Protein 8PXC (pdb70)

Organism: Streptococcus oralis (strain Uo5) (NCBI:txid927666)

Structure (mmCIF, N/CA/C/O backbone):
data_8PXC
#
_entry.id   8PXC
#
_cell.length_a   132.810
_cell.length_b   30.400
_cell.length_c   90.600
_cell.angle_alpha   90.00
_cell.angle_beta   127.04
_cell.angle_gamma   90.00
#
_symmetry.space_group_name_H-M   'C 1 2 1'
#
loop_
_entity.id
_entity.type
_entity.pdbx_description
1 polymer Fap1
2 non-polymer 'CALCIUM ION'
3 non-polymer 1,2-ETHANEDIOL
4 water water
#
loop_
_atom_site.group_PDB
_atom_site.id
_atom_site.type_symbol
_atom_site.label_atom_id
_atom_site.label_alt_id
_atom_site.label_comp_id
_atom_site.label_asym_id
_atom_site.label_entity_id
_atom_site.label_seq_id
_atom_site.pdbx_PDB_ins_code
_atom_site.Cartn_x
_atom_site.Cartn_y
_atom_site.Cartn_z
_atom_site.occupancy
_atom_site.B_iso_or_equiv
_atom_site.auth_seq_id
_atom_site.auth_comp_id
_atom_site.auth_asym_id
_atom_site.auth_atom_id
_atom_site.pdbx_PDB_model_num
ATOM 1 N N . ARG A 1 125 ? 16.216 14.590 63.384 1.00 37.59 125 ARG A N 1
ATOM 2 C CA . ARG A 1 125 ? 16.238 13.218 62.803 1.00 37.68 125 ARG A CA 1
ATOM 3 C C . ARG A 1 125 ? 16.512 13.282 61.299 1.00 30.78 125 ARG A C 1
ATOM 4 O O . ARG A 1 125 ? 16.224 14.276 60.629 1.00 28.12 125 ARG A O 1
ATOM 12 N N . ASP A 1 126 ? 17.106 12.187 60.819 1.00 26.37 126 ASP A N 1
ATOM 13 C CA . ASP A 1 126 ? 17.476 12.003 59.427 1.00 24.12 126 ASP A CA 1
ATOM 14 C C . ASP A 1 126 ? 16.217 11.853 58.576 1.00 22.48 126 ASP A C 1
ATOM 15 O O . ASP A 1 126 ? 15.476 10.884 58.721 1.00 22.28 126 ASP A O 1
ATOM 20 N N . THR A 1 127 ? 16.012 12.797 57.667 1.00 22.45 127 THR A N 1
ATOM 21 C CA . THR A 1 127 ? 14.898 12.708 56.729 1.00 22.98 127 THR A CA 1
ATOM 22 C C . THR A 1 127 ? 15.399 12.773 55.285 1.00 21.99 127 THR A C 1
ATOM 23 O O . THR A 1 127 ? 14.613 13.017 54.382 1.00 22.20 127 THR A O 1
ATOM 27 N N . GLU A 1 128 ? 16.688 12.496 55.061 1.00 20.75 128 GLU A N 1
ATOM 28 C CA . GLU A 1 128 ? 17.290 12.586 53.745 1.00 19.80 128 GLU A CA 1
ATOM 29 C C . GLU A 1 128 ? 17.514 11.189 53.176 1.00 18.28 128 GLU A C 1
ATOM 30 O O . GLU A 1 128 ? 18.128 10.339 53.834 1.00 18.38 128 GLU A O 1
ATOM 36 N N . LYS A 1 129 ? 17.098 10.993 51.917 1.00 16.84 129 LYS A N 1
ATOM 37 C CA . LYS A 1 129 ? 17.273 9.721 51.234 1.00 15.70 129 LYS A CA 1
ATOM 38 C C . LYS A 1 129 ? 18.752 9.426 50.979 1.00 15.16 129 LYS A C 1
ATOM 39 O O . LYS A 1 129 ? 19.534 10.315 50.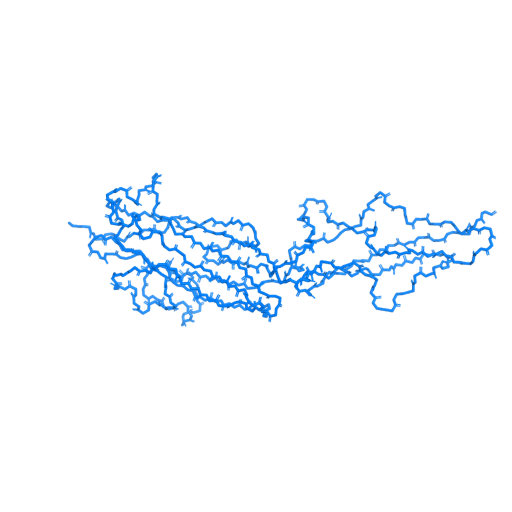595 1.00 14.52 129 LYS A O 1
ATOM 45 N N . PRO A 1 130 ? 19.141 8.137 51.052 1.00 15.16 130 PRO A N 1
ATOM 46 C CA . PRO A 1 130 ? 20.432 7.720 50.497 1.00 15.32 130 PRO A CA 1
ATOM 47 C C . PRO A 1 130 ? 20.458 8.043 48.999 1.00 15.85 130 PRO A C 1
ATOM 48 O O . PRO A 1 130 ? 19.432 8.166 48.339 1.00 14.32 130 PRO A O 1
ATOM 52 N N . GLU A 1 131 ? 21.663 8.194 48.454 1.00 16.80 131 GLU A N 1
ATOM 53 C CA . GLU A 1 131 ? 21.843 8.712 47.113 1.00 17.71 131 GLU A CA 1
ATOM 54 C C . GLU A 1 131 ? 22.734 7.748 46.338 1.00 17.72 131 GLU A C 1
ATOM 55 O O . GLU A 1 131 ? 23.845 7.409 46.781 1.00 16.92 131 GLU A O 1
ATOM 61 N N . LEU A 1 132 ? 22.245 7.344 45.162 1.00 17.23 132 LEU A N 1
ATOM 62 C CA . LEU A 1 132 ? 23.049 6.547 44.241 1.00 17.87 132 LEU A CA 1
ATOM 63 C C . LEU A 1 132 ? 24.094 7.479 43.644 1.00 18.07 132 LEU A C 1
ATOM 64 O O . LEU A 1 132 ? 23.738 8.448 42.985 1.00 18.24 132 LEU A O 1
ATOM 69 N N . GLN A 1 133 ? 25.379 7.177 43.860 1.00 18.61 133 GLN A N 1
ATOM 70 C CA . GLN A 1 133 ? 26.447 8.080 43.483 1.00 19.79 133 GLN A CA 1
ATOM 71 C C . GLN A 1 133 ? 27.046 7.727 42.114 1.00 20.06 133 GLN A C 1
ATOM 72 O O . GLN A 1 133 ? 27.411 8.613 41.359 1.00 21.52 133 GLN A O 1
ATOM 78 N N . LYS A 1 134 ? 27.222 6.446 41.808 1.00 19.26 134 LYS A N 1
ATOM 79 C CA . LYS A 1 134 ? 28.098 6.059 40.724 1.00 19.07 134 LYS A CA 1
ATOM 80 C C . LYS A 1 134 ? 27.822 4.622 40.320 1.00 18.21 134 LYS A C 1
ATOM 81 O O . LYS A 1 134 ? 27.574 3.777 41.179 1.00 16.82 134 LYS A O 1
ATOM 87 N N . ILE A 1 135 ? 27.891 4.376 39.005 1.00 16.66 135 ILE A N 1
ATOM 88 C CA . ILE A 1 135 ? 27.851 3.047 38.444 1.00 16.73 135 ILE A CA 1
ATOM 89 C C . ILE A 1 135 ? 29.118 2.846 37.611 1.00 17.26 135 ILE A C 1
ATOM 90 O O . ILE A 1 135 ? 29.504 3.715 36.857 1.00 16.51 135 ILE A O 1
ATOM 95 N N . THR A 1 136 ? 29.738 1.676 37.742 1.00 17.27 136 THR A N 1
ATOM 96 C CA . THR A 1 136 ? 30.880 1.312 36.924 1.00 18.63 136 THR A CA 1
ATOM 97 C C . THR A 1 136 ? 30.571 -0.024 36.263 1.00 17.78 136 THR A C 1
ATOM 98 O O . THR A 1 136 ? 29.806 -0.840 36.785 1.00 19.56 136 THR A O 1
ATOM 102 N N . VAL A 1 137 ? 31.123 -0.236 35.079 1.00 16.54 137 VAL A N 1
ATOM 103 C CA . VAL A 1 137 ? 30.981 -1.497 34.373 1.00 16.29 137 VAL A CA 1
ATOM 104 C C . VAL A 1 137 ? 32.331 -1.956 33.806 1.00 16.28 137 VAL A C 1
ATOM 105 O O . VAL A 1 137 ? 33.184 -1.112 33.533 1.00 15.68 137 VAL A O 1
ATOM 109 N N . THR A 1 138 ? 32.474 -3.286 33.605 1.00 15.36 138 THR A N 1
ATOM 110 C CA A THR A 1 138 ? 33.666 -3.896 33.051 0.50 16.18 138 THR A CA 1
ATOM 111 C CA B THR A 1 138 ? 33.676 -3.890 33.042 0.50 16.13 138 THR A CA 1
ATOM 112 C C . THR A 1 138 ? 33.243 -5.045 32.140 1.00 15.31 138 THR A C 1
ATOM 113 O O . THR A 1 138 ? 32.144 -5.593 32.302 1.00 14.30 138 THR A O 1
ATOM 120 N N . GLY A 1 139 ? 34.065 -5.358 31.131 1.00 13.66 139 GLY A N 1
ATOM 121 C CA . GLY A 1 139 ? 33.804 -6.477 30.230 1.00 13.32 139 GLY A CA 1
ATOM 122 C C . GLY A 1 139 ? 32.737 -6.180 29.160 1.00 12.89 139 GLY A C 1
ATOM 123 O O . GLY A 1 139 ? 32.709 -5.098 28.545 1.00 12.43 139 GLY A O 1
ATOM 124 N N . GLY A 1 140 ? 31.830 -7.139 28.927 1.00 12.94 140 GLY A N 1
ATOM 125 C CA . GLY A 1 140 ? 30.969 -7.123 27.746 1.00 12.35 140 GLY A CA 1
ATOM 126 C C . GLY A 1 140 ? 29.722 -6.251 27.827 1.00 12.26 140 GLY A C 1
ATOM 127 O O . GLY A 1 140 ? 28.689 -6.647 27.271 1.00 12.54 140 GLY A O 1
ATOM 128 N N . ALA A 1 141 ? 29.830 -5.070 28.456 1.00 12.48 141 ALA A N 1
ATOM 129 C CA . ALA A 1 141 ? 28.718 -4.117 28.447 1.00 12.45 141 ALA A CA 1
ATOM 130 C C . ALA A 1 141 ? 29.216 -2.671 28.365 1.00 12.19 141 ALA A C 1
ATOM 131 O O . ALA A 1 141 ? 30.332 -2.354 28.764 1.00 11.50 141 ALA A O 1
ATOM 133 N N . VAL A 1 142 ? 28.342 -1.794 27.932 1.00 11.53 142 VAL A N 1
ATOM 134 C CA . VAL A 1 142 ? 28.515 -0.355 27.895 1.00 12.14 142 VAL A CA 1
ATOM 135 C C . VAL A 1 142 ? 27.431 0.315 28.725 1.00 12.53 142 VAL A C 1
ATOM 136 O O . VAL A 1 142 ? 26.253 0.021 28.538 1.00 11.88 142 VAL A O 1
ATOM 140 N N . LEU A 1 143 ? 27.837 1.310 29.529 1.00 12.94 143 LEU A N 1
ATOM 141 C CA . LEU A 1 143 ? 26.875 1.988 30.364 1.00 14.27 143 LEU A CA 1
ATOM 142 C C . LEU A 1 143 ? 26.336 3.242 29.688 1.00 13.86 143 LEU A C 1
ATOM 143 O O . LEU A 1 143 ? 27.096 4.063 29.207 1.00 12.95 143 LEU A O 1
ATOM 148 N N . GLU A 1 144 ? 25.001 3.402 29.718 1.00 13.97 144 GLU A N 1
ATOM 149 C CA . GLU A 1 144 ? 24.398 4.679 29.365 1.00 14.36 144 GLU A CA 1
ATOM 150 C C . GLU A 1 144 ? 23.420 5.064 30.465 1.00 13.94 144 GLU A C 1
ATOM 151 O O . GLU A 1 144 ? 22.263 4.619 30.444 1.00 12.65 144 GLU A O 1
ATOM 157 N N . GLY A 1 145 ? 23.895 5.941 31.369 1.00 13.86 145 GLY A N 1
ATOM 158 C CA . GLY A 1 145 ? 23.137 6.284 32.569 1.00 13.92 145 GLY A CA 1
ATOM 159 C C . GLY A 1 145 ? 22.837 5.076 33.465 1.00 13.31 145 GLY A C 1
ATOM 160 O O . GLY A 1 145 ? 23.720 4.535 34.097 1.00 12.02 145 GLY A O 1
ATOM 161 N N . GLN A 1 146 ? 21.563 4.657 33.478 1.00 12.70 146 GLN A N 1
ATOM 162 C CA . GLN A 1 146 ? 21.081 3.588 34.327 1.00 13.82 146 GLN A CA 1
ATOM 163 C C . GLN A 1 146 ? 20.897 2.308 33.506 1.00 12.59 146 GLN A C 1
ATOM 164 O O . GLN A 1 146 ? 20.407 1.315 34.050 1.00 11.63 146 GLN A O 1
ATOM 170 N N . LYS A 1 147 ? 21.266 2.328 32.214 1.00 12.56 147 LYS A N 1
ATOM 171 C CA . LYS A 1 147 ? 21.092 1.181 31.338 1.00 12.62 147 LYS A CA 1
ATOM 172 C C . LYS A 1 147 ? 22.415 0.516 30.997 1.00 12.35 147 LYS A C 1
ATOM 173 O O . LYS A 1 147 ? 23.336 1.194 30.545 1.00 11.88 147 LYS A O 1
ATOM 179 N N . PHE A 1 148 ? 22.444 -0.816 31.148 1.00 11.63 148 PHE A N 1
ATOM 180 C CA . PHE A 1 148 ? 23.583 -1.624 30.748 1.00 11.74 148 PHE A CA 1
ATOM 181 C C . PHE A 1 148 ? 23.255 -2.215 29.381 1.00 11.64 148 PHE A C 1
ATOM 182 O O . PHE A 1 148 ? 22.304 -2.987 29.246 1.00 10.86 148 PHE A O 1
ATOM 190 N N . LYS A 1 149 ? 24.040 -1.813 28.381 1.00 11.18 149 LYS A N 1
ATOM 191 C CA . LYS A 1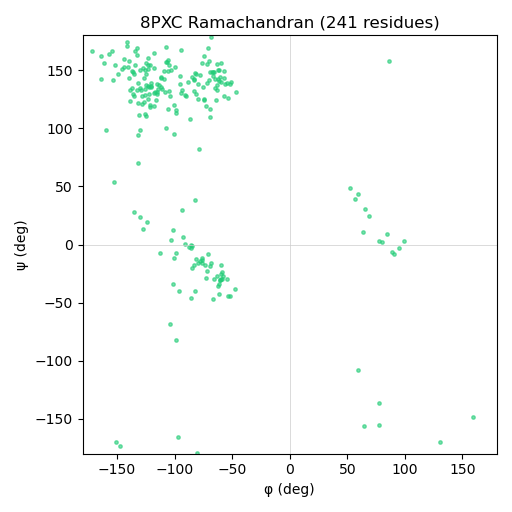 149 ? 23.958 -2.349 27.033 1.00 10.79 149 LYS A CA 1
ATOM 192 C C . LYS A 1 149 ? 24.929 -3.505 26.941 1.00 10.87 149 LYS A C 1
ATOM 193 O O . LYS A 1 149 ? 26.155 -3.283 26.965 1.00 10.70 149 LYS A O 1
ATOM 199 N N A ILE A 1 150 ? 24.379 -4.717 26.871 0.73 10.67 150 ILE A N 1
ATOM 200 N N B ILE A 1 150 ? 24.380 -4.724 26.879 0.27 10.73 150 ILE A N 1
ATOM 201 C CA A ILE A 1 150 ? 25.172 -5.932 26.976 0.73 10.96 150 ILE A CA 1
ATOM 202 C CA B ILE A 1 150 ? 25.162 -5.945 26.972 0.27 10.85 150 ILE A CA 1
ATOM 203 C C A ILE A 1 150 ? 25.279 -6.649 25.628 0.73 10.88 150 ILE A C 1
ATOM 204 C C B ILE A 1 150 ? 25.291 -6.582 25.588 0.27 10.83 150 ILE A C 1
ATOM 205 O O A ILE A 1 150 ? 24.256 -6.956 25.021 0.73 10.67 150 ILE A O 1
ATOM 206 O O B ILE A 1 150 ? 24.304 -6.699 24.865 0.27 10.75 150 ILE A O 1
ATOM 215 N N . TYR A 1 151 ? 26.517 -6.997 25.243 1.00 10.88 151 TYR A N 1
ATOM 216 C CA . TYR A 1 151 ? 26.784 -7.811 24.068 1.00 10.93 151 TYR A CA 1
ATOM 217 C C . TYR A 1 151 ? 26.670 -9.271 24.469 1.00 10.69 151 TYR A C 1
ATOM 218 O O . TYR A 1 151 ? 27.221 -9.666 25.464 1.00 11.65 151 TYR A O 1
ATOM 227 N N . ARG A 1 152 ? 25.924 -10.048 23.683 1.00 10.47 152 ARG A N 1
ATOM 228 C CA . ARG A 1 152 ? 25.737 -11.458 23.934 1.00 10.09 152 ARG A CA 1
ATOM 229 C C . ARG A 1 152 ? 27.063 -12.217 24.000 1.00 9.80 152 ARG A C 1
ATOM 230 O O . ARG A 1 152 ? 28.005 -11.840 23.351 1.00 9.24 152 ARG A O 1
ATOM 238 N N . GLU A 1 153 ? 27.074 -13.293 24.810 1.00 9.77 153 GLU A N 1
ATOM 239 C CA . GLU A 1 153 ? 28.162 -14.269 24.889 1.00 10.26 153 GLU A CA 1
ATOM 240 C C . GLU A 1 153 ? 29.443 -13.654 25.427 1.00 10.35 153 GLU A C 1
ATOM 241 O O . GLU A 1 153 ? 30.552 -14.141 25.168 1.00 10.32 153 GLU A O 1
ATOM 247 N N . GLU A 1 154 ? 29.277 -12.647 26.296 1.00 10.71 154 GLU A N 1
ATOM 248 C CA . GLU A 1 154 ? 30.408 -11.979 26.928 1.00 11.65 154 GLU A CA 1
ATOM 249 C C . GLU A 1 154 ? 30.085 -11.726 28.409 1.00 12.41 154 GLU A C 1
ATOM 250 O O . GLU A 1 154 ? 29.046 -11.141 28.734 1.00 11.32 154 GLU A O 1
ATOM 256 N N . ASN A 1 155 ? 31.041 -12.060 29.283 1.00 13.09 155 ASN A N 1
ATOM 257 C CA . ASN A 1 155 ? 30.901 -11.780 30.709 1.00 14.92 155 ASN A CA 1
ATOM 258 C C . ASN A 1 155 ? 31.000 -10.279 30.922 1.00 14.08 155 ASN A C 1
ATOM 259 O O . ASN A 1 155 ? 31.728 -9.576 30.199 1.00 12.78 155 ASN A O 1
ATOM 264 N N . PHE A 1 156 ? 30.178 -9.773 31.848 1.00 13.12 156 PHE A N 1
ATOM 265 C CA . PHE A 1 156 ? 30.345 -8.409 32.308 1.00 13.02 156 PHE A CA 1
ATOM 266 C C . PHE A 1 156 ? 30.130 -8.360 33.816 1.00 12.84 156 PHE A C 1
ATOM 267 O O . PHE A 1 156 ? 29.535 -9.257 34.400 1.00 12.09 156 PHE A O 1
ATOM 275 N N A SER A 1 157 ? 30.616 -7.270 34.413 0.49 13.08 157 SER A N 1
ATOM 276 N N B SER A 1 157 ? 30.603 -7.280 34.429 0.51 13.29 157 SER A N 1
ATOM 277 C CA A SER A 1 157 ? 30.489 -6.999 35.834 0.49 13.45 157 SER A CA 1
ATOM 278 C CA B SER A 1 157 ? 30.372 -7.032 35.841 0.51 13.79 157 SER A CA 1
ATOM 279 C C A SER A 1 157 ? 30.158 -5.522 35.989 0.49 13.44 157 SER A C 1
ATOM 280 C C B SER A 1 157 ? 30.249 -5.531 36.042 0.51 13.75 157 SER A C 1
ATOM 281 O O A SER A 1 157 ? 30.380 -4.739 35.076 0.49 13.38 157 SER A O 1
ATOM 282 O O B SER A 1 157 ? 30.707 -4.753 35.221 0.51 13.96 157 SER A O 1
ATOM 287 N N . ALA A 1 158 ? 29.614 -5.159 37.154 1.00 13.62 158 ALA A N 1
ATOM 288 C CA . ALA A 1 158 ? 29.279 -3.788 37.442 1.00 12.98 158 ALA A CA 1
ATOM 289 C C . ALA A 1 158 ? 29.217 -3.619 38.948 1.00 12.79 158 ALA A C 1
ATOM 290 O O . ALA A 1 158 ? 29.039 -4.587 39.701 1.00 12.29 158 ALA A O 1
ATOM 292 N N . THR A 1 159 ? 29.315 -2.355 39.351 1.00 13.19 159 THR A N 1
ATOM 293 C CA . THR A 1 159 ? 29.134 -1.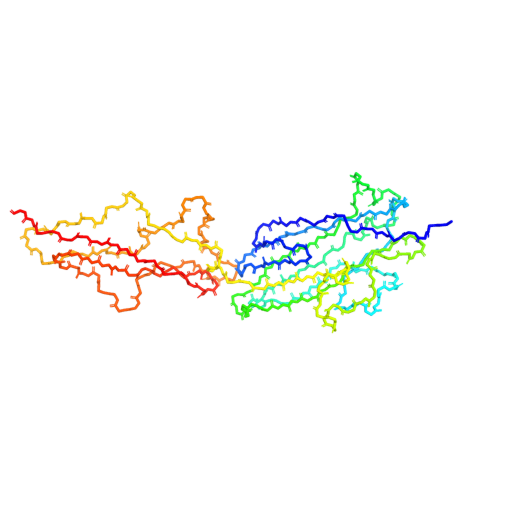933 40.734 1.00 13.91 159 THR A CA 1
ATOM 294 C C . THR A 1 159 ? 28.267 -0.690 40.728 1.00 14.42 159 THR A C 1
ATOM 295 O O . THR A 1 159 ? 28.251 0.069 39.757 1.00 15.70 159 THR A O 1
ATOM 299 N N . ILE A 1 160 ? 27.457 -0.581 41.780 1.00 13.99 160 ILE A N 1
ATOM 300 C CA . ILE A 1 160 ? 26.682 0.608 42.063 1.00 13.88 160 ILE A CA 1
ATOM 301 C C . ILE A 1 160 ? 27.002 1.051 43.485 1.00 14.30 160 ILE A C 1
ATOM 302 O O . ILE A 1 160 ? 26.922 0.246 44.407 1.00 14.31 160 ILE A O 1
ATOM 307 N N . GLU A 1 161 ? 27.343 2.330 43.643 1.00 14.97 161 GLU A N 1
ATOM 308 C CA . GLU A 1 161 ? 27.811 2.897 44.895 1.00 15.86 161 GLU A CA 1
ATOM 309 C C . GLU A 1 161 ? 26.754 3.845 45.439 1.00 15.20 161 GLU A C 1
ATOM 310 O O . GLU A 1 161 ? 26.273 4.679 44.686 1.00 14.89 161 GLU A O 1
ATOM 316 N N . PHE A 1 162 ? 26.457 3.727 46.745 1.00 15.30 162 PHE A N 1
ATOM 317 C CA . PHE A 1 162 ? 25.522 4.614 47.429 1.00 15.50 162 PHE A CA 1
ATOM 318 C C . PHE A 1 162 ? 26.152 5.275 48.646 1.00 15.90 162 PHE A C 1
ATOM 319 O O . PHE A 1 162 ? 26.999 4.669 49.316 1.00 16.21 162 PHE A O 1
ATOM 327 N N . THR A 1 163 ? 25.726 6.525 48.929 1.00 15.87 163 THR A N 1
ATOM 328 C CA . THR A 1 163 ? 26.030 7.199 50.187 1.00 16.04 163 THR A CA 1
ATOM 329 C C . THR A 1 163 ? 24.763 7.631 50.905 1.00 16.02 163 THR A C 1
ATOM 330 O O . THR A 1 163 ? 23.674 7.663 50.316 1.00 15.45 163 THR A O 1
ATOM 334 N N . ASP A 1 164 ? 24.907 7.884 52.208 1.00 16.02 164 ASP A N 1
ATOM 335 C CA . ASP A 1 164 ? 23.847 8.502 52.988 1.00 16.46 164 ASP A CA 1
ATOM 336 C C . ASP A 1 164 ? 24.458 9.562 53.894 1.00 16.85 164 ASP A C 1
ATOM 337 O O . ASP A 1 164 ? 25.614 9.454 54.358 1.00 16.14 164 ASP A O 1
ATOM 342 N N . ASN A 1 165 ? 23.667 10.595 54.173 1.00 16.91 165 ASN A N 1
ATOM 343 C CA . ASN A 1 165 ? 24.105 11.667 55.050 1.00 17.57 165 ASN A CA 1
ATOM 344 C C . ASN A 1 165 ? 24.457 11.156 56.451 1.00 17.50 165 ASN A C 1
ATOM 345 O O . ASN A 1 165 ? 25.327 11.735 57.065 1.00 18.17 165 ASN A O 1
ATOM 350 N N . SER A 1 166 ? 23.827 10.079 56.925 1.00 16.99 166 SER A N 1
ATOM 351 C CA . SER A 1 166 ? 24.152 9.471 58.205 1.00 16.94 166 SER A CA 1
ATOM 352 C C . SER A 1 166 ? 25.474 8.698 58.146 1.00 16.69 166 SER A C 1
ATOM 353 O O . SER A 1 166 ? 25.979 8.320 59.178 1.00 17.03 166 SER A O 1
ATOM 356 N N . GLY A 1 167 ? 25.961 8.360 56.955 1.00 16.14 167 GLY A N 1
ATOM 357 C CA . GLY A 1 167 ? 27.115 7.505 56.796 1.00 16.47 167 GLY A CA 1
ATOM 358 C C . GLY A 1 167 ? 26.759 6.020 56.943 1.00 16.26 167 GLY A C 1
ATOM 359 O O . GLY A 1 167 ? 27.656 5.193 56.866 1.00 15.92 167 GLY A O 1
ATOM 360 N N . ARG A 1 168 ? 25.470 5.671 57.141 1.00 15.66 168 ARG A N 1
ATOM 361 C CA . ARG A 1 168 ? 25.101 4.292 57.400 1.00 15.73 168 ARG A CA 1
ATOM 362 C C . ARG A 1 168 ? 23.875 3.888 56.578 1.00 15.61 168 ARG A C 1
ATOM 363 O O . ARG A 1 168 ? 22.853 4.565 56.633 1.00 15.23 168 ARG A O 1
ATOM 371 N N . ILE A 1 169 ? 23.997 2.763 55.847 1.00 15.14 169 ILE A N 1
ATOM 372 C CA . ILE A 1 169 ? 22.863 2.147 55.175 1.00 15.30 169 ILE A CA 1
ATOM 373 C C . ILE A 1 169 ? 22.556 0.813 55.866 1.00 15.65 169 ILE A C 1
ATOM 374 O O . ILE A 1 169 ? 23.483 0.031 56.116 1.00 14.78 169 ILE A O 1
ATOM 379 N N . GLU A 1 170 ? 21.259 0.566 56.113 1.00 15.74 170 GLU A N 1
ATOM 380 C CA . GLU A 1 170 ? 20.794 -0.508 56.972 1.00 16.65 170 GLU A CA 1
ATOM 381 C C . GLU A 1 170 ? 20.294 -1.706 56.163 1.00 16.42 170 GLU A C 1
ATOM 382 O O . GLU A 1 170 ? 20.395 -2.856 56.611 1.00 16.52 170 GLU A O 1
ATOM 388 N N . HIS A 1 171 ? 19.685 -1.439 54.997 1.00 15.66 171 HIS A N 1
ATOM 389 C CA . HIS A 1 171 ? 19.101 -2.454 54.138 1.00 14.90 171 HIS A CA 1
ATOM 390 C C . HIS A 1 171 ? 19.390 -2.096 52.678 1.00 13.93 171 HIS A C 1
ATOM 391 O O . HIS A 1 171 ? 19.503 -0.922 52.318 1.00 13.94 171 HIS A O 1
ATOM 398 N N . ALA A 1 172 ? 19.450 -3.111 51.828 1.00 13.57 172 ALA A N 1
ATOM 399 C CA . ALA A 1 172 ? 19.561 -2.923 50.383 1.00 12.85 172 ALA A CA 1
ATOM 400 C C . ALA A 1 172 ? 18.971 -4.132 49.671 1.00 12.60 172 ALA A C 1
ATOM 401 O O . ALA A 1 172 ? 19.134 -5.262 50.127 1.00 12.86 172 ALA A O 1
ATOM 403 N N . LYS A 1 173 ? 18.264 -3.891 48.549 1.00 12.44 173 LYS A N 1
ATOM 404 C CA . LYS A 1 173 ? 17.560 -4.957 47.859 1.00 12.22 173 LYS A CA 1
ATOM 405 C C . LYS A 1 173 ? 17.440 -4.640 46.358 1.00 11.89 173 LYS A C 1
ATOM 406 O O . LYS A 1 173 ? 17.476 -3.467 45.946 1.00 11.56 173 LYS A O 1
ATOM 412 N N . PHE A 1 174 ? 17.310 -5.718 45.574 1.00 11.63 174 PHE A N 1
ATOM 413 C CA . PHE A 1 174 ? 16.945 -5.635 44.179 1.00 11.44 174 PHE A CA 1
ATOM 414 C C . PHE A 1 174 ? 15.580 -6.321 44.027 1.00 11.71 174 PHE A C 1
ATOM 415 O O . PHE A 1 174 ? 15.389 -7.452 44.468 1.00 11.60 174 PHE A O 1
ATOM 423 N N . VAL A 1 175 ? 14.673 -5.639 43.363 1.00 11.90 175 VAL A N 1
ATOM 424 C CA . VAL A 1 175 ? 13.320 -6.145 43.186 1.00 12.60 175 VAL A CA 1
ATOM 425 C C . VAL A 1 175 ? 12.862 -5.837 41.772 1.00 12.95 175 VAL A C 1
ATOM 426 O O . VAL A 1 175 ? 13.408 -4.954 41.088 1.00 12.77 175 VAL A O 1
ATOM 430 N N . PRO A 1 176 ? 11.866 -6.597 41.282 1.00 13.24 176 PRO A N 1
ATOM 431 C CA . PRO A 1 176 ? 11.384 -6.390 39.918 1.00 13.52 176 PRO A CA 1
ATOM 432 C C . PRO A 1 176 ? 10.453 -5.213 39.660 1.00 13.31 176 PRO A C 1
ATOM 433 O O . PRO A 1 176 ? 10.282 -4.890 38.487 1.00 13.40 176 PRO A O 1
ATOM 437 N N . THR A 1 177 ? 9.884 -4.583 40.710 1.00 13.22 177 THR A N 1
ATOM 438 C CA . THR A 1 177 ? 9.052 -3.420 40.502 1.00 13.11 177 THR A CA 1
ATOM 439 C C . THR A 1 177 ? 9.296 -2.414 41.596 1.00 13.15 177 THR A C 1
ATOM 440 O O . THR A 1 177 ? 9.998 -2.702 42.552 1.00 13.88 177 THR A O 1
ATOM 444 N N . ALA A 1 178 ? 8.741 -1.227 41.432 1.00 13.21 178 ALA A N 1
ATOM 445 C CA . ALA A 1 178 ? 8.888 -0.172 42.429 1.00 13.62 178 ALA A CA 1
ATOM 446 C C . ALA A 1 178 ? 7.820 -0.230 43.510 1.00 14.62 178 ALA A C 1
ATOM 447 O O . ALA A 1 178 ? 7.874 0.573 44.438 1.00 14.73 178 ALA A O 1
ATOM 449 N N . VAL A 1 179 ? 6.862 -1.170 43.416 1.00 15.39 179 VAL A N 1
ATOM 450 C CA . VAL A 1 179 ? 5.763 -1.215 44.371 1.00 16.89 179 VAL A CA 1
ATOM 451 C C . VAL A 1 179 ? 6.305 -1.254 45.809 1.00 16.74 179 VAL A C 1
ATOM 452 O O . VAL A 1 179 ? 5.788 -0.560 46.685 1.00 16.12 179 VAL A O 1
ATOM 456 N N . PRO A 1 180 ? 7.338 -2.064 46.156 1.00 16.72 180 PRO A N 1
ATOM 457 C CA . PRO A 1 180 ? 7.793 -2.121 47.551 1.00 16.87 180 PRO A CA 1
ATOM 458 C C . PRO A 1 180 ? 8.946 -1.176 47.905 1.00 16.74 180 PRO A C 1
ATOM 459 O O . PRO A 1 180 ? 9.693 -1.420 48.865 1.00 16.63 180 PRO A O 1
ATOM 463 N N . ALA A 1 181 ? 9.019 -0.044 47.201 1.00 16.39 181 ALA A N 1
ATOM 464 C CA . ALA A 1 181 ? 10.070 0.937 47.378 1.00 15.64 181 ALA A CA 1
ATOM 465 C C . ALA A 1 181 ? 10.224 1.352 48.846 1.00 16.03 181 ALA A C 1
ATOM 466 O O . ALA A 1 181 ? 11.326 1.485 49.365 1.00 15.06 181 ALA A O 1
ATOM 468 N N . ALA A 1 182 ? 9.109 1.592 49.520 1.00 16.55 182 ALA A N 1
ATOM 469 C CA . ALA A 1 182 ? 9.154 2.234 50.822 1.00 17.12 182 ALA A CA 1
ATOM 470 C C . ALA A 1 182 ? 9.384 1.232 51.949 1.00 17.48 182 ALA A C 1
ATOM 471 O O . ALA A 1 182 ? 9.516 1.674 53.080 1.00 17.63 182 ALA A O 1
ATOM 473 N N . TYR A 1 183 ? 9.447 -0.083 51.659 1.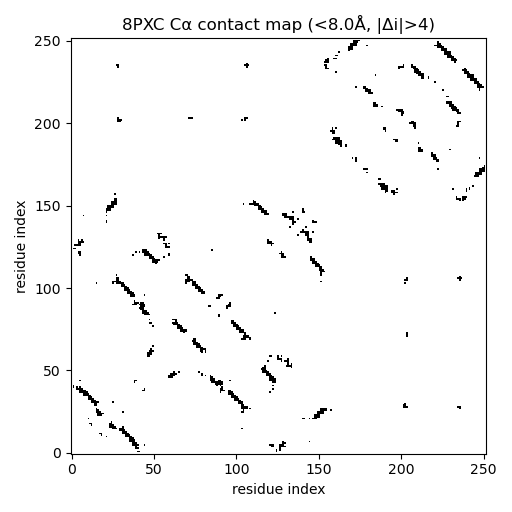00 18.04 183 TYR A N 1
ATOM 474 C CA A TYR A 1 183 ? 9.510 -1.111 52.686 0.50 18.44 183 TYR A CA 1
ATOM 475 C CA B TYR A 1 183 ? 9.515 -1.096 52.696 0.50 19.19 183 TYR A CA 1
ATOM 476 C C . TYR A 1 183 ? 10.958 -1.555 52.904 1.00 18.22 183 TYR A C 1
ATOM 477 O O . TYR A 1 183 ? 11.503 -2.302 52.080 1.00 17.38 183 TYR A O 1
ATOM 494 N N . PRO A 1 184 ? 11.607 -1.172 54.020 1.00 17.90 184 PRO A N 1
ATOM 495 C CA . PRO A 1 184 ? 13.019 -1.526 54.207 1.00 17.15 184 PRO A CA 1
ATOM 496 C C . PRO A 1 184 ? 13.175 -3.046 54.292 1.00 16.65 184 PRO A C 1
ATOM 497 O O . PRO A 1 184 ? 12.519 -3.707 55.071 1.00 16.54 184 PRO A O 1
ATOM 501 N N . ALA A 1 185 ? 14.017 -3.600 53.440 1.00 15.85 185 ALA A N 1
ATOM 502 C CA . ALA A 1 185 ? 14.272 -5.034 53.412 1.00 15.61 185 ALA A CA 1
ATOM 503 C C . ALA A 1 185 ? 15.549 -5.273 52.607 1.00 14.40 185 ALA A C 1
ATOM 504 O O . ALA A 1 185 ? 15.991 -4.407 51.853 1.00 13.67 185 ALA A O 1
ATOM 506 N N . THR A 1 186 ? 16.130 -6.455 52.782 1.00 14.06 186 THR A N 1
ATOM 507 C CA . THR A 1 186 ? 17.414 -6.801 52.184 1.00 13.79 186 THR A CA 1
ATOM 508 C C . THR A 1 186 ? 17.304 -8.052 51.303 1.00 13.51 186 THR A C 1
ATOM 509 O O . THR A 1 186 ? 16.629 -8.992 51.670 1.00 13.98 186 THR A O 1
ATOM 513 N N . SER A 1 187 ? 17.897 -8.039 50.096 1.00 12.72 187 SER A N 1
ATOM 514 C CA . SER A 1 187 ? 18.033 -9.249 49.291 1.00 12.66 187 SER A CA 1
ATOM 515 C C . SER A 1 187 ? 19.491 -9.688 49.355 1.00 12.91 187 SER A C 1
ATOM 516 O O . SER A 1 187 ? 20.340 -8.880 49.681 1.00 12.34 187 SER A O 1
ATOM 519 N N . THR A 1 188 ? 19.758 -10.955 49.081 1.00 13.71 188 THR A N 1
ATOM 520 C CA . THR A 1 188 ? 21.115 -11.480 49.072 1.00 14.56 188 THR A CA 1
ATOM 521 C C . THR A 1 188 ? 21.606 -11.527 47.636 1.00 15.08 188 THR A C 1
ATOM 522 O O . THR A 1 188 ? 22.302 -10.628 47.189 1.00 15.30 188 THR A O 1
ATOM 526 N N . VAL A 1 189 ? 21.231 -12.578 46.913 1.00 16.09 189 VAL A N 1
ATOM 527 C CA . VAL A 1 189 ? 21.526 -12.709 45.492 1.00 16.68 189 VAL A CA 1
ATOM 528 C C . VAL A 1 189 ? 20.210 -12.981 44.760 1.00 17.46 189 VAL A C 1
ATOM 529 O O . VAL A 1 189 ? 19.518 -13.935 45.121 1.00 18.92 189 VAL A O 1
ATOM 533 N N . VAL A 1 190 ? 19.870 -12.121 43.777 1.00 17.35 190 VAL A N 1
ATOM 534 C CA . VAL A 1 190 ? 18.718 -12.358 42.915 1.00 17.35 190 VAL A CA 1
ATOM 535 C C . VAL A 1 190 ? 19.211 -12.379 41.486 1.00 15.98 190 VAL A C 1
ATOM 536 O O . VAL A 1 190 ? 20.239 -11.798 41.174 1.00 14.49 190 VAL A O 1
ATOM 540 N N . SER A 1 191 ? 18.494 -13.059 40.604 1.00 15.47 191 SER A N 1
ATOM 541 C CA . SER A 1 191 ? 19.001 -13.299 39.260 1.00 15.53 191 SER A CA 1
ATOM 542 C C . SER A 1 191 ? 17.845 -13.499 38.303 1.00 15.48 191 SER A C 1
ATOM 543 O O . SER A 1 191 ? 16.716 -13.692 38.750 1.00 15.04 191 SER A O 1
ATOM 546 N N . PHE A 1 192 ? 18.143 -13.442 36.989 1.00 14.31 192 PHE A N 1
ATOM 547 C CA . PHE A 1 192 ? 17.214 -13.862 35.970 1.00 13.85 192 PHE A CA 1
ATOM 548 C C . PHE A 1 192 ? 17.985 -14.522 34.832 1.00 13.85 192 PHE A C 1
ATOM 549 O O . PHE A 1 192 ? 19.191 -14.255 34.612 1.00 12.64 192 PHE A O 1
ATOM 557 N N . THR A 1 193 ? 17.283 -15.413 34.146 1.00 13.84 193 THR A N 1
ATOM 558 C CA . THR A 1 193 ? 17.856 -16.213 33.070 1.00 14.32 193 THR A CA 1
ATOM 559 C C . THR A 1 193 ? 17.963 -15.365 31.801 1.00 13.27 193 THR A C 1
ATOM 560 O O . THR A 1 193 ? 17.108 -14.470 31.562 1.00 12.39 193 THR A O 1
ATOM 564 N N . THR A 1 194 ? 19.036 -15.643 31.009 1.00 12.18 194 THR A N 1
ATOM 565 C CA . THR A 1 194 ? 19.290 -14.875 29.803 1.00 11.81 194 THR A CA 1
ATOM 566 C C . THR A 1 194 ? 19.545 -15.759 28.569 1.00 11.73 194 THR A C 1
ATOM 567 O O . THR A 1 194 ? 20.185 -15.287 27.622 1.00 12.05 194 THR A O 1
ATOM 571 N N . SER A 1 195 ? 19.038 -17.007 28.591 1.00 11.95 195 SER A N 1
ATOM 572 C CA . SER A 1 195 ? 19.046 -17.966 27.491 1.00 12.18 195 SER A CA 1
ATOM 573 C C . SER A 1 195 ? 20.373 -18.724 27.531 1.00 12.54 195 SER A C 1
ATOM 574 O O . SER A 1 195 ? 21.372 -18.209 28.057 1.00 11.58 195 SER A O 1
ATOM 577 N N . ASN A 1 196 ? 20.384 -19.929 26.918 1.00 13.14 196 ASN A N 1
ATOM 578 C CA . ASN A 1 196 ? 21.645 -20.696 26.802 1.00 13.84 196 ASN A CA 1
ATOM 579 C C . ASN A 1 196 ? 22.290 -20.949 28.180 1.00 13.66 196 ASN A C 1
ATOM 580 O O . ASN A 1 196 ? 23.538 -20.930 28.362 1.00 13.23 196 ASN A O 1
ATOM 585 N N . GLY A 1 197 ? 21.435 -21.235 29.175 1.00 13.35 197 GLY A N 1
ATOM 586 C CA . GLY A 1 197 ? 21.865 -21.533 30.531 1.00 13.62 197 GLY A CA 1
ATOM 587 C C . GLY A 1 197 ? 22.581 -20.383 31.261 1.00 12.90 197 GLY A C 1
ATOM 588 O O . GLY A 1 197 ? 23.200 -20.625 32.274 1.00 12.65 197 GLY A O 1
ATOM 589 N N . GLN A 1 198 ? 22.552 -19.168 30.705 1.00 11.98 198 GLN A N 1
ATOM 590 C CA . GLN A 1 198 ? 23.247 -18.016 31.221 1.00 11.69 198 GLN A CA 1
ATOM 591 C C . GLN A 1 198 ? 22.311 -17.202 32.119 1.00 11.82 198 GLN A C 1
ATOM 592 O O . GLN A 1 198 ? 21.076 -17.390 32.081 1.00 12.03 198 GLN A O 1
ATOM 598 N N . SER A 1 199 ? 22.884 -16.262 32.874 1.00 11.39 199 SER A N 1
ATOM 599 C CA . SER A 1 199 ? 22.073 -15.465 33.792 1.00 11.52 199 SER A CA 1
ATOM 600 C C . SER A 1 199 ? 22.746 -14.145 34.123 1.00 11.16 199 SER A C 1
ATOM 601 O O . SER A 1 199 ? 23.970 -13.978 33.941 1.00 10.30 199 SER A O 1
ATOM 604 N N . ILE A 1 200 ? 21.931 -13.235 34.671 1.00 10.97 200 ILE A N 1
ATOM 605 C CA . ILE A 1 200 ? 22.488 -12.039 35.290 1.00 11.23 200 ILE A CA 1
ATOM 606 C C . ILE A 1 200 ? 22.131 -12.080 36.768 1.00 11.83 200 ILE A C 1
ATOM 607 O O . ILE A 1 200 ? 20.947 -12.287 37.075 1.00 11.30 200 ILE A O 1
ATOM 612 N N . SER A 1 201 ? 23.141 -11.861 37.635 1.00 12.13 201 SER A N 1
ATOM 613 C CA . SER A 1 201 ? 22.953 -11.810 39.085 1.00 13.01 201 SER A CA 1
ATOM 614 C C . SER A 1 201 ? 23.174 -10.401 39.645 1.00 12.97 201 SER A C 1
ATOM 615 O O . SER A 1 201 ? 24.132 -9.689 39.274 1.00 12.32 201 SER A O 1
ATOM 618 N N . MET A 1 202 ? 22.367 -10.059 40.650 1.00 12.97 202 MET A N 1
ATOM 619 C CA . MET A 1 202 ? 22.454 -8.804 41.393 1.00 13.18 202 MET A CA 1
ATOM 620 C C . MET A 1 202 ? 22.678 -9.133 42.874 1.00 13.75 202 MET A C 1
ATOM 621 O O . MET A 1 202 ? 21.896 -9.839 43.501 1.00 12.93 202 MET A O 1
ATOM 626 N N . ILE A 1 203 ? 23.792 -8.663 43.429 1.00 13.50 203 ILE A N 1
ATOM 627 C CA . ILE A 1 203 ? 24.307 -9.148 44.699 1.00 14.41 203 ILE A CA 1
ATOM 628 C C . ILE A 1 203 ? 24.439 -7.976 45.682 1.00 13.98 203 ILE A C 1
ATOM 629 O O . ILE A 1 203 ? 25.067 -6.963 45.386 1.00 13.42 203 ILE A O 1
ATOM 634 N N . VAL A 1 204 ? 23.892 -8.162 46.887 1.00 14.00 204 VAL A N 1
ATOM 635 C CA . VAL A 1 204 ? 24.144 -7.285 48.018 1.00 14.32 204 VAL A CA 1
ATOM 636 C C . VAL A 1 204 ? 25.112 -7.963 48.994 1.00 15.23 204 VAL A C 1
ATOM 637 O O . VAL A 1 204 ? 24.935 -9.107 49.373 1.00 14.68 204 VAL A O 1
ATOM 641 N N . PRO A 1 205 ? 26.220 -7.314 49.399 1.00 17.20 205 PRO A N 1
ATOM 642 C CA . PRO A 1 205 ? 27.093 -7.860 50.461 1.00 18.19 205 PRO A CA 1
ATOM 643 C C . PRO A 1 205 ? 26.456 -7.578 51.824 1.00 18.19 205 PRO A C 1
ATOM 644 O O . PRO A 1 205 ? 26.776 -6.614 52.521 1.00 17.98 205 PRO A O 1
ATOM 648 N N . THR A 1 206 ? 25.507 -8.437 52.201 1.00 19.28 206 THR A N 1
ATOM 649 C CA . THR A 1 206 ? 24.625 -8.187 53.340 1.00 19.83 206 THR A CA 1
ATOM 650 C C . THR A 1 206 ? 25.383 -8.107 54.658 1.00 20.94 206 THR A C 1
ATOM 651 O O . THR A 1 206 ? 24.954 -7.435 55.581 1.00 19.35 206 THR A O 1
ATOM 655 N N . ASN A 1 207 ? 26.534 -8.775 54.772 1.00 22.68 207 ASN A N 1
ATOM 656 C CA . ASN A 1 207 ? 27.246 -8.724 56.028 1.00 24.68 207 ASN A CA 1
ATOM 657 C C . ASN A 1 207 ? 27.878 -7.348 56.277 1.00 23.16 207 ASN A C 1
ATOM 658 O O . ASN A 1 207 ? 28.353 -7.134 57.381 1.00 23.28 207 ASN A O 1
ATOM 663 N N . LYS A 1 208 ? 27.853 -6.436 55.294 1.00 21.18 208 LYS A N 1
ATOM 664 C CA . LYS A 1 208 ? 28.383 -5.091 55.443 1.00 20.45 208 LYS A CA 1
ATOM 665 C C . LYS A 1 208 ? 27.305 -4.063 55.749 1.00 18.36 208 LYS A C 1
ATOM 666 O O . LYS A 1 208 ? 27.626 -2.899 55.963 1.00 16.67 208 LYS A O 1
ATOM 672 N N . LEU A 1 209 ? 26.022 -4.477 55.693 1.00 17.24 209 LEU A N 1
ATOM 673 C CA . LEU A 1 209 ? 24.935 -3.591 56.014 1.00 16.52 209 LEU A CA 1
ATOM 674 C C . LEU A 1 209 ? 24.911 -3.290 57.519 1.00 17.15 209 LEU A C 1
ATOM 675 O O . LEU A 1 209 ? 25.421 -4.061 58.342 1.00 18.08 209 LEU A O 1
ATOM 680 N N . ALA A 1 210 ? 24.272 -2.170 57.875 1.00 17.08 210 ALA A N 1
ATOM 681 C CA . ALA A 1 210 ? 23.966 -1.815 59.261 1.00 17.77 210 ALA A CA 1
ATOM 682 C C . ALA A 1 210 ? 25.245 -1.719 60.098 1.00 18.09 210 ALA A C 1
ATOM 683 O O . ALA A 1 210 ? 25.292 -2.159 61.249 1.00 17.75 210 ALA A O 1
ATOM 685 N N . LYS A 1 211 ? 26.244 -1.092 59.501 1.00 17.95 211 LYS A N 1
ATOM 686 C CA . LYS A 1 211 ? 27.477 -0.764 60.190 1.00 19.27 211 LYS A CA 1
ATOM 687 C C . LYS A 1 211 ? 27.712 0.724 60.040 1.00 18.92 211 LYS A C 1
ATOM 688 O O . LYS A 1 211 ? 27.523 1.273 58.947 1.00 17.61 211 LYS A O 1
ATOM 694 N N . ASP A 1 212 ? 28.123 1.357 61.147 1.00 18.68 212 ASP A N 1
ATOM 695 C CA . ASP A 1 212 ? 28.463 2.763 61.094 1.00 18.76 212 ASP A CA 1
ATOM 696 C C . ASP A 1 212 ? 29.540 3.026 60.038 1.00 18.37 212 ASP A C 1
ATOM 697 O O . ASP A 1 212 ? 30.518 2.276 59.914 1.00 18.67 212 ASP A O 1
ATOM 702 N N . GLY A 1 213 ? 29.367 4.114 59.277 1.00 17.59 213 GLY A N 1
ATOM 703 C CA . GLY A 1 213 ? 30.354 4.501 58.291 1.00 17.38 213 GLY A CA 1
ATOM 704 C C . GLY A 1 213 ? 30.475 3.563 57.080 1.00 16.57 213 GLY A C 1
ATOM 705 O O .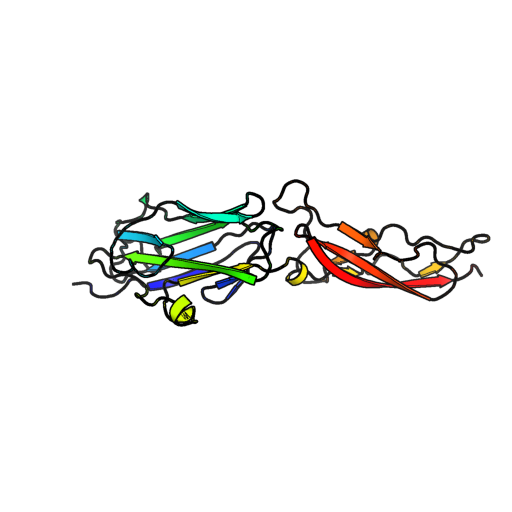 GLY A 1 213 ? 31.512 3.565 56.406 1.00 16.75 213 GLY A O 1
ATOM 706 N N . ASN A 1 214 ? 29.404 2.814 56.748 1.00 15.56 214 ASN A N 1
ATOM 707 C CA . ASN A 1 214 ? 29.425 1.898 55.617 1.00 14.83 214 ASN A CA 1
ATOM 708 C C . ASN A 1 214 ? 28.900 2.565 54.333 1.00 14.37 214 ASN A C 1
ATOM 709 O O . ASN A 1 214 ? 28.813 1.920 53.287 1.00 13.77 214 ASN A O 1
ATOM 714 N N . ALA A 1 215 ? 28.631 3.874 54.369 1.00 14.40 215 ALA A N 1
ATOM 715 C CA . ALA A 1 215 ? 28.000 4.528 53.241 1.00 14.14 215 ALA A CA 1
ATOM 716 C C . ALA A 1 215 ? 28.397 5.998 53.216 1.00 14.88 215 ALA A C 1
ATOM 717 O O . ALA A 1 215 ? 27.535 6.876 53.183 1.00 14.25 215 ALA A O 1
ATOM 719 N N . THR A 1 216 ? 29.717 6.234 53.228 1.00 15.89 216 THR A N 1
ATOM 720 C CA . THR A 1 216 ? 30.273 7.567 53.201 1.00 17.12 216 THR A CA 1
ATOM 721 C C . THR A 1 216 ? 30.870 7.813 51.828 1.00 18.31 216 THR A C 1
ATOM 722 O O . THR A 1 216 ? 30.995 6.894 51.004 1.00 17.98 216 THR A O 1
ATOM 726 N N . ALA A 1 217 ? 31.243 9.064 51.542 1.00 20.32 217 ALA A N 1
ATOM 727 C CA . ALA A 1 217 ? 31.779 9.345 50.215 1.00 21.52 217 ALA A CA 1
ATOM 728 C C . ALA A 1 217 ? 33.060 8.549 49.993 1.00 22.64 217 ALA A C 1
ATOM 729 O O . ALA A 1 217 ? 33.291 8.106 48.874 1.00 24.57 217 ALA A O 1
ATOM 731 N N . SER A 1 218 ? 33.884 8.361 51.037 1.00 23.74 218 SER A N 1
ATOM 732 C CA . SER A 1 218 ? 35.136 7.622 50.847 1.00 24.73 218 SER A CA 1
ATOM 733 C C . SER A 1 218 ? 34.922 6.110 50.961 1.00 22.58 218 SER A C 1
ATOM 734 O O . SER A 1 218 ? 35.742 5.340 50.497 1.00 22.12 218 SER A O 1
ATOM 737 N N . ASN A 1 219 ? 33.823 5.680 51.593 1.00 20.06 219 ASN A N 1
ATOM 738 C CA . ASN A 1 219 ? 33.506 4.265 51.714 1.00 17.86 219 ASN A CA 1
ATOM 739 C C . ASN A 1 219 ? 32.046 4.038 51.325 1.00 16.48 219 ASN A C 1
ATOM 740 O O . ASN A 1 219 ? 31.234 3.830 52.200 1.00 15.29 219 ASN A O 1
ATOM 745 N N . PRO A 1 220 ? 31.666 4.176 50.035 1.00 16.18 220 PRO A N 1
ATOM 746 C CA . PRO A 1 220 ? 30.273 4.026 49.624 1.00 15.70 220 PRO A CA 1
ATOM 747 C C . PRO A 1 220 ? 29.830 2.586 49.752 1.00 15.20 220 PRO A C 1
ATOM 748 O O . PRO A 1 220 ? 30.624 1.678 49.612 1.00 15.17 220 PRO A O 1
ATOM 752 N N . PHE A 1 221 ? 28.557 2.404 50.047 1.00 15.03 221 PHE A N 1
ATOM 753 C CA . PHE A 1 221 ? 27.971 1.090 50.081 1.00 15.12 221 PHE A CA 1
ATOM 754 C C . PHE A 1 221 ? 27.800 0.628 48.639 1.00 15.18 221 PHE A C 1
ATOM 755 O O . PHE A 1 221 ? 27.088 1.288 47.879 1.00 15.76 221 PHE A O 1
ATOM 763 N N . THR A 1 222 ? 28.370 -0.536 48.320 1.00 14.85 222 THR A N 1
ATOM 764 C CA . THR A 1 222 ? 28.541 -0.979 46.961 1.00 14.97 222 THR A CA 1
ATOM 765 C C . THR A 1 222 ? 27.871 -2.343 46.772 1.00 15.06 222 THR A C 1
ATOM 766 O O . THR A 1 222 ? 28.169 -3.313 47.468 1.00 15.86 222 THR A O 1
ATOM 770 N N . VAL A 1 223 ? 26.979 -2.401 45.781 1.00 14.24 223 VAL A N 1
ATOM 771 C CA . VAL A 1 223 ? 26.366 -3.648 45.354 1.00 13.91 223 VAL A CA 1
ATOM 772 C C . VAL A 1 223 ? 26.999 -4.021 44.019 1.00 13.68 223 VAL A C 1
ATOM 773 O O . VAL A 1 223 ? 27.567 -3.146 43.337 1.00 14.26 223 VAL A O 1
ATOM 777 N N . SER A 1 224 ? 26.940 -5.317 43.684 1.00 13.76 224 SER A N 1
ATOM 778 C CA . SER A 1 224 ? 27.554 -5.802 42.456 1.00 13.99 224 SER A CA 1
ATOM 779 C C . SER A 1 224 ? 26.559 -6.487 41.523 1.00 14.25 224 SER A C 1
ATOM 780 O O . SER A 1 224 ? 25.503 -6.997 41.940 1.00 13.92 224 SER A O 1
ATOM 783 N N . ILE A 1 225 ? 26.889 -6.467 40.227 1.00 13.92 225 ILE A N 1
ATOM 784 C CA . ILE A 1 225 ? 26.144 -7.184 39.214 1.00 14.36 225 ILE A CA 1
ATOM 785 C C . ILE A 1 225 ? 27.134 -7.965 38.353 1.00 14.87 225 ILE A C 1
ATOM 786 O O . ILE A 1 225 ? 28.192 -7.447 38.005 1.00 16.65 225 ILE A O 1
ATOM 791 N N . THR A 1 226 ? 26.778 -9.195 38.005 1.00 15.33 226 THR A N 1
ATOM 792 C CA . THR A 1 226 ? 27.618 -9.981 37.121 1.00 15.32 226 THR A CA 1
ATOM 793 C C . THR A 1 226 ? 26.780 -10.939 36.282 1.00 14.68 226 THR A C 1
ATOM 794 O O . THR A 1 226 ? 25.724 -11.407 36.710 1.00 14.24 226 THR A O 1
ATOM 798 N N . GLY A 1 227 ? 27.234 -11.195 35.051 1.00 13.09 227 GLY A N 1
ATOM 799 C CA . GLY A 1 227 ? 26.662 -12.270 34.266 1.00 12.63 227 GLY A CA 1
ATOM 800 C C . GLY A 1 227 ? 26.928 -12.088 32.789 1.00 11.82 227 GLY A C 1
ATOM 801 O O . GLY A 1 227 ? 27.938 -11.530 32.411 1.00 11.16 227 GLY A O 1
ATOM 802 N N . SER A 1 228 ? 25.987 -12.561 31.982 1.00 11.27 228 SER A N 1
ATOM 803 C CA . SER A 1 228 ? 26.131 -12.668 30.547 1.00 10.90 228 SER A CA 1
ATOM 804 C C . SER A 1 228 ? 24.775 -13.049 29.953 1.00 11.10 228 SER A C 1
ATOM 805 O O . SER A 1 228 ? 23.841 -13.374 30.710 1.00 11.46 228 SER A O 1
ATOM 808 N N . VAL A 1 229 ? 24.672 -12.913 28.622 1.00 10.73 229 VAL A N 1
ATOM 809 C CA . VAL A 1 229 ? 23.438 -13.180 27.910 1.00 10.97 229 VAL A CA 1
ATOM 810 C C . VAL A 1 229 ? 23.723 -14.193 26.808 1.00 11.23 229 VAL A C 1
ATOM 811 O O . VAL A 1 229 ? 24.657 -14.020 25.998 1.00 11.28 229 VAL A O 1
ATOM 815 N N . GLY A 1 230 ? 22.864 -15.211 26.686 1.00 11.69 230 GLY A N 1
ATOM 816 C CA . GLY A 1 230 ? 23.065 -16.251 25.686 1.00 11.93 230 GLY A CA 1
ATOM 817 C C . GLY A 1 230 ? 22.699 -15.797 24.262 1.00 12.29 230 GLY A C 1
ATOM 818 O O . GLY A 1 230 ? 21.875 -14.897 24.063 1.00 11.90 230 GLY A O 1
ATOM 819 N N . LYS A 1 231 ? 23.312 -16.474 23.269 1.00 12.53 231 LYS A N 1
ATOM 820 C CA . LYS A 1 231 ? 23.115 -16.152 21.866 1.00 12.98 231 LYS A CA 1
ATOM 821 C C . LYS A 1 231 ? 21.643 -16.236 21.448 1.00 13.04 231 LYS A C 1
ATOM 822 O O . LYS A 1 231 ? 21.269 -15.563 20.509 1.00 12.37 231 LYS A O 1
ATOM 828 N N . ASN A 1 232 ? 20.838 -17.053 22.111 1.00 13.58 232 ASN A N 1
ATOM 829 C CA . ASN A 1 232 ? 19.434 -17.229 21.707 1.00 15.35 232 ASN A CA 1
ATOM 830 C C . ASN A 1 232 ? 18.495 -16.176 22.283 1.00 14.12 232 ASN A C 1
ATOM 831 O O . ASN A 1 232 ? 17.306 -16.193 21.942 1.00 14.40 232 ASN A O 1
ATOM 836 N N . GLN A 1 233 ? 19.027 -15.253 23.082 1.00 13.00 233 GLN A N 1
ATOM 837 C CA . GLN A 1 233 ? 18.257 -14.127 23.587 1.00 12.63 233 GLN A CA 1
ATOM 838 C C . GLN A 1 233 ? 18.156 -13.062 22.489 1.00 11.94 233 GLN A C 1
ATOM 839 O O . GLN A 1 233 ? 19.164 -12.638 21.938 1.00 11.38 233 GLN A O 1
ATOM 845 N N . ALA A 1 234 ? 16.924 -12.664 22.147 1.00 11.08 234 ALA A N 1
ATOM 846 C CA . ALA A 1 234 ? 16.723 -11.754 21.031 1.00 11.39 234 ALA A CA 1
ATOM 847 C C . ALA A 1 234 ? 17.429 -10.417 21.282 1.00 11.04 234 ALA A C 1
ATOM 848 O O . ALA A 1 234 ? 17.385 -9.840 22.368 1.00 10.70 234 ALA A O 1
ATOM 850 N N . VAL A 1 235 ? 18.026 -9.876 20.234 1.00 11.31 235 VAL A N 1
ATOM 851 C CA . VAL A 1 235 ? 18.460 -8.492 20.234 1.00 11.60 235 VAL A CA 1
ATOM 852 C C . VAL A 1 235 ? 17.292 -7.578 20.578 1.00 12.28 235 VAL A C 1
ATOM 853 O O . VAL A 1 235 ? 16.133 -7.792 20.135 1.00 11.70 235 VAL A O 1
ATOM 857 N N . ASN A 1 236 ? 17.630 -6.570 21.402 1.00 12.74 236 ASN A N 1
ATOM 858 C CA . ASN A 1 236 ? 16.704 -5.577 21.938 1.00 13.79 236 ASN A CA 1
ATOM 859 C C . ASN A 1 236 ? 15.854 -6.096 23.091 1.00 12.97 236 ASN A C 1
ATOM 860 O O . ASN A 1 236 ? 14.981 -5.374 23.546 1.00 13.09 236 ASN A O 1
ATOM 865 N N . SER A 1 237 ? 16.060 -7.339 23.544 1.00 12.05 237 SER A N 1
ATOM 866 C CA . SER A 1 237 ? 15.494 -7.762 24.810 1.00 12.27 237 SER A CA 1
ATOM 867 C C . SER A 1 237 ? 15.860 -6.742 25.893 1.00 12.17 237 SER A C 1
ATOM 868 O O . SER A 1 237 ? 17.025 -6.299 26.004 1.00 11.86 237 SER A O 1
ATOM 871 N N . LEU A 1 238 ? 14.896 -6.460 26.773 1.00 12.16 238 LEU A N 1
ATOM 872 C CA . LEU A 1 238 ? 15.100 -5.451 27.794 1.00 12.49 238 LEU A CA 1
ATOM 873 C C . LEU A 1 238 ? 14.521 -5.939 29.112 1.00 12.80 238 LEU A C 1
ATOM 874 O O . LEU A 1 238 ? 13.347 -6.318 29.153 1.00 12.86 238 LEU A O 1
ATOM 879 N N . TRP A 1 239 ? 15.365 -5.979 30.146 1.00 11.72 239 TRP A N 1
ATOM 880 C CA . TRP A 1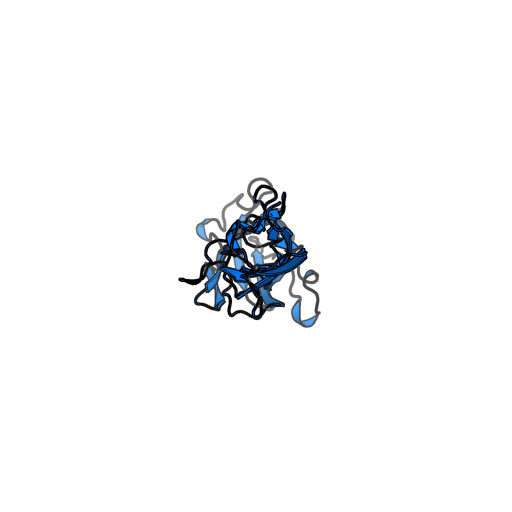 239 ? 14.883 -6.236 31.502 1.00 12.56 239 TRP A CA 1
ATOM 881 C C . TRP A 1 239 ? 14.990 -4.969 32.335 1.00 11.97 239 TRP A C 1
ATOM 882 O O . TRP A 1 239 ? 15.992 -4.268 32.223 1.00 11.54 239 TRP A O 1
ATOM 893 N N . THR A 1 240 ? 13.991 -4.744 33.204 1.00 11.94 240 THR A N 1
ATOM 894 C CA . THR A 1 240 ? 14.044 -3.669 34.186 1.00 11.79 240 THR A CA 1
ATOM 895 C C . THR A 1 240 ? 14.092 -4.268 35.586 1.00 11.64 240 THR A C 1
ATOM 896 O O . THR A 1 240 ? 13.319 -5.186 35.883 1.00 11.59 240 THR A O 1
ATOM 900 N N . ARG A 1 241 ? 15.001 -3.739 36.430 1.00 11.11 241 ARG A N 1
ATOM 901 C CA . ARG A 1 241 ? 14.999 -4.034 37.852 1.00 11.13 241 ARG A CA 1
ATOM 902 C C . ARG A 1 241 ? 15.135 -2.724 38.633 1.00 11.16 241 ARG A C 1
ATOM 903 O O . ARG A 1 241 ? 15.357 -1.656 38.060 1.00 11.19 241 ARG A O 1
ATOM 911 N N . TYR A 1 242 ? 14.916 -2.815 39.941 1.00 11.10 242 TYR A N 1
ATOM 912 C CA . TYR A 1 242 ? 14.987 -1.666 40.827 1.00 11.41 242 TYR A CA 1
ATOM 913 C C . TYR A 1 242 ? 15.869 -2.017 42.024 1.00 11.35 242 TYR A C 1
ATOM 914 O O . TYR A 1 242 ? 15.755 -3.108 42.603 1.00 11.65 242 TYR A O 1
ATOM 923 N N . VAL A 1 243 ? 16.770 -1.089 42.363 1.00 11.08 243 VAL A N 1
ATOM 924 C CA . VAL A 1 243 ? 17.650 -1.250 43.493 1.00 10.79 243 VAL A CA 1
ATOM 925 C C . VAL A 1 243 ? 17.311 -0.159 44.496 1.00 11.20 243 VAL A C 1
ATOM 926 O O . VAL A 1 243 ? 17.278 1.018 44.163 1.00 11.46 243 VAL A O 1
ATOM 930 N N . PHE A 1 244 ? 16.999 -0.580 45.720 1.00 11.62 244 PHE A N 1
ATOM 931 C CA . PHE A 1 244 ? 16.681 0.332 46.811 1.00 12.07 244 PHE A CA 1
ATOM 932 C C . PHE A 1 244 ? 17.643 0.146 47.978 1.00 12.24 244 PHE A C 1
ATOM 933 O O . PHE A 1 244 ? 17.910 -0.991 48.394 1.00 12.17 244 PHE A O 1
ATOM 941 N N . THR A 1 245 ? 18.060 1.287 48.562 1.00 12.27 245 THR A N 1
ATOM 942 C CA . THR A 1 245 ? 18.807 1.298 49.797 1.00 12.95 245 THR A CA 1
ATOM 943 C C . THR A 1 245 ? 18.074 2.133 50.840 1.00 13.41 245 THR A C 1
ATOM 944 O O . THR A 1 245 ? 17.301 3.026 50.476 1.00 13.40 245 THR A O 1
ATOM 948 N N . TYR A 1 246 ? 18.283 1.758 52.108 1.00 13.54 246 TYR A N 1
ATOM 949 C CA . TYR A 1 246 ? 17.566 2.339 53.240 1.00 14.36 246 TYR A CA 1
ATOM 950 C C . TYR A 1 246 ? 18.534 2.715 54.350 1.00 14.94 246 TYR A C 1
ATOM 951 O O . TYR A 1 246 ? 19.372 1.893 54.707 1.00 14.57 246 TYR A O 1
ATOM 960 N N . ASP A 1 247 ? 18.388 3.942 54.891 1.00 15.67 247 ASP A N 1
ATOM 961 C CA . ASP A 1 247 ? 19.087 4.310 56.113 1.00 16.49 247 ASP A CA 1
ATOM 962 C C . ASP A 1 247 ? 18.341 3.748 57.322 1.00 17.31 247 ASP A C 1
ATOM 963 O O . ASP A 1 247 ? 17.269 3.135 57.180 1.00 17.59 247 ASP A O 1
ATOM 968 N N . GLN A 1 248 ? 18.866 4.026 58.526 1.00 18.11 248 GLN A N 1
ATOM 969 C CA . GLN A 1 248 ? 18.262 3.481 59.742 1.00 19.36 248 GLN A CA 1
ATOM 970 C C . GLN A 1 248 ? 16.863 4.020 60.001 1.00 19.96 248 GLN A C 1
ATOM 971 O O . GLN A 1 248 ? 16.075 3.304 60.607 1.00 20.04 248 GLN A O 1
ATOM 977 N N . GLU A 1 249 ? 16.573 5.266 59.570 1.00 21.11 249 GLU A N 1
ATOM 978 C CA . GLU A 1 249 ? 15.266 5.874 59.753 1.00 20.88 249 GLU A CA 1
ATOM 979 C C . GLU A 1 249 ? 14.251 5.322 58.765 1.00 20.29 249 GLU A C 1
ATOM 980 O O . GLU A 1 249 ? 13.044 5.554 58.946 1.00 19.66 249 GLU A O 1
ATOM 986 N N . GLY A 1 250 ? 14.717 4.645 57.699 1.00 19.40 250 GLY A N 1
ATOM 987 C CA . GLY A 1 250 ? 13.788 4.080 56.742 1.00 18.37 250 GLY A CA 1
ATOM 988 C C . GLY A 1 250 ? 13.616 4.954 55.500 1.00 17.33 250 GLY A C 1
ATOM 989 O O . GLY A 1 250 ? 12.830 4.592 54.621 1.00 16.61 250 GLY A O 1
ATOM 990 N N . ASN A 1 251 ? 14.358 6.063 55.403 1.00 16.67 251 ASN A N 1
ATOM 991 C CA . ASN A 1 251 ? 14.397 6.799 54.149 1.00 16.54 251 ASN A CA 1
ATOM 992 C C . ASN A 1 251 ? 15.049 5.917 53.091 1.00 16.34 251 ASN A C 1
ATOM 993 O O . ASN A 1 251 ? 16.025 5.229 53.391 1.00 15.97 251 ASN A O 1
ATOM 998 N N . PHE A 1 252 ? 14.545 5.977 51.847 1.00 16.72 252 PHE A N 1
ATOM 999 C CA . PHE A 1 252 ? 14.989 5.083 50.783 1.00 16.34 252 PHE A CA 1
ATOM 1000 C C . PHE A 1 252 ? 15.426 5.848 49.541 1.00 15.70 252 PHE A C 1
ATOM 1001 O O . PHE A 1 252 ? 14.836 6.872 49.198 1.00 15.66 252 PHE A O 1
ATOM 1009 N N . SER A 1 253 ? 16.476 5.334 48.869 1.00 14.94 253 SER A N 1
ATOM 1010 C CA . SER A 1 253 ? 16.940 5.900 47.609 1.00 14.29 253 SER A CA 1
ATOM 1011 C C . SER A 1 253 ? 15.883 5.711 46.526 1.00 14.04 253 SER A C 1
ATOM 1012 O O . SER A 1 253 ? 15.139 4.735 46.509 1.00 14.15 253 SER A O 1
ATOM 1015 N N . GLY A 1 254 ? 15.822 6.665 45.583 1.00 13.63 254 GLY A N 1
ATOM 1016 C CA . GLY A 1 254 ? 14.897 6.527 44.476 1.00 13.20 254 GLY A CA 1
ATOM 1017 C C . GLY A 1 254 ? 13.468 6.860 44.900 1.00 13.29 254 GLY A C 1
ATOM 1018 O O . GLY A 1 254 ? 13.263 7.597 45.858 1.00 13.56 254 GLY A O 1
ATOM 1019 N N . ASN A 1 255 ? 12.481 6.317 44.185 1.00 13.33 255 ASN A N 1
ATOM 1020 C CA . ASN A 1 255 ? 11.085 6.699 44.423 1.00 13.31 255 ASN A CA 1
ATOM 1021 C C . ASN A 1 255 ? 10.197 5.520 44.061 1.00 13.42 255 ASN A C 1
ATOM 1022 O O . ASN A 1 255 ? 10.666 4.403 43.851 1.00 12.32 255 ASN A O 1
ATOM 1027 N N . THR A 1 256 ? 8.871 5.784 44.027 1.00 14.54 256 THR A N 1
ATOM 1028 C CA . THR A 1 256 ? 7.935 4.706 43.780 1.00 15.22 256 THR A CA 1
ATOM 1029 C C . THR A 1 256 ? 7.418 4.673 42.329 1.00 15.13 256 THR A C 1
ATOM 1030 O O . THR A 1 256 ? 6.522 3.900 42.050 1.00 15.20 256 THR A O 1
ATOM 1034 N N . THR A 1 257 ? 8.015 5.415 41.386 1.00 14.50 257 THR A N 1
ATOM 1035 C CA . THR A 1 257 ? 7.526 5.467 40.022 1.00 14.63 257 THR A CA 1
ATOM 1036 C C . THR A 1 257 ? 7.888 4.172 39.267 1.00 14.12 257 THR A C 1
ATOM 1037 O O . THR A 1 257 ? 9.022 3.670 39.311 1.00 12.64 257 THR A O 1
ATOM 1041 N N . ASP A 1 258 ? 6.901 3.668 38.538 1.00 14.56 258 ASP A N 1
ATOM 1042 C CA . ASP A 1 258 ? 7.071 2.534 37.644 1.00 15.39 258 ASP A CA 1
ATOM 1043 C C . ASP A 1 258 ? 7.540 3.050 36.275 1.00 14.45 258 ASP A C 1
ATOM 1044 O O . ASP A 1 258 ? 6.771 3.678 35.552 1.00 14.11 258 ASP A O 1
ATOM 1049 N N . VAL A 1 259 ? 8.813 2.808 35.934 1.00 13.46 259 VAL A N 1
ATOM 1050 C CA . VAL A 1 259 ? 9.403 3.370 34.740 1.00 13.48 259 VAL A CA 1
ATOM 1051 C C . VAL A 1 259 ? 8.848 2.709 33.475 1.00 13.92 259 VAL A C 1
ATOM 1052 O O . VAL A 1 259 ? 8.916 3.296 32.401 1.00 14.39 259 VAL A O 1
ATOM 1056 N N . GLY A 1 260 ? 8.322 1.490 33.572 1.00 14.44 260 GLY A N 1
ATOM 1057 C CA . GLY A 1 260 ? 7.614 0.853 32.476 1.00 14.94 260 GLY A CA 1
ATOM 1058 C C . GLY A 1 260 ? 6.306 1.592 32.162 1.00 16.21 260 GLY A C 1
ATOM 1059 O O . GLY A 1 260 ? 6.047 1.895 30.997 1.00 16.99 260 GLY A O 1
ATOM 1060 N N . LEU A 1 261 ? 5.520 1.908 33.192 1.00 17.04 261 LEU A N 1
ATOM 1061 C CA . LEU A 1 261 ? 4.236 2.594 33.020 1.00 18.63 261 LEU A CA 1
ATOM 1062 C C . LEU A 1 261 ? 4.435 3.976 32.377 1.00 18.99 261 LEU A C 1
ATOM 1063 O O . LEU A 1 261 ? 3.680 4.348 31.472 1.00 19.12 261 LEU A O 1
ATOM 1068 N N . VAL A 1 262 ? 5.463 4.730 32.830 1.00 17.38 262 VAL A N 1
ATOM 1069 C CA . VAL A 1 262 ? 5.690 6.084 32.352 1.00 17.81 262 VAL A CA 1
ATOM 1070 C C . VAL A 1 262 ? 6.626 6.116 31.140 1.00 18.26 262 VAL A C 1
ATOM 1071 O O . VAL A 1 262 ? 6.904 7.185 30.614 1.00 19.19 262 VAL A O 1
ATOM 1075 N N . LYS A 1 263 ? 7.092 4.956 30.675 1.00 18.45 263 LYS A N 1
ATOM 1076 C CA . LYS A 1 263 ? 7.960 4.828 29.518 1.00 19.21 263 LYS A CA 1
ATOM 1077 C C . LYS A 1 263 ? 9.187 5.746 29.645 1.00 18.43 263 LYS A C 1
ATOM 1078 O O . LYS A 1 263 ? 9.490 6.530 28.728 1.00 17.36 263 LYS A O 1
ATOM 1084 N N . ASP A 1 264 ? 9.849 5.700 30.802 1.00 17.54 264 ASP A N 1
ATOM 1085 C CA . ASP A 1 264 ? 10.981 6.593 31.052 1.00 17.05 264 ASP A CA 1
ATOM 1086 C C . ASP A 1 264 ? 11.866 6.062 32.162 1.00 15.04 264 ASP A C 1
ATOM 1087 O O . ASP A 1 264 ? 11.586 6.247 33.342 1.00 14.77 264 ASP A O 1
ATOM 1092 N N . LEU A 1 265 ? 12.967 5.390 31.783 1.00 13.99 265 LEU A N 1
ATOM 1093 C CA . LEU A 1 265 ? 13.930 4.874 32.735 1.00 13.23 265 LEU A CA 1
ATOM 1094 C C . LEU A 1 265 ? 14.328 5.911 33.788 1.00 12.84 265 LEU A C 1
ATOM 1095 O O . LEU A 1 265 ? 14.473 5.562 34.944 1.00 12.37 265 LEU A O 1
ATOM 1100 N N . THR A 1 266 ? 14.472 7.169 33.394 1.00 12.98 266 THR A N 1
ATOM 1101 C CA . THR A 1 266 ? 15.025 8.185 34.264 1.00 13.08 266 THR A CA 1
ATOM 1102 C C . THR A 1 266 ? 14.052 8.665 35.326 1.00 13.24 266 THR A C 1
ATOM 1103 O O . THR A 1 266 ? 14.492 9.351 36.244 1.00 12.89 266 THR A O 1
ATOM 1107 N N . ALA A 1 267 ? 12.746 8.313 35.225 1.00 12.96 267 ALA A N 1
ATOM 1108 C CA . ALA A 1 267 ? 11.771 8.823 36.144 1.00 13.16 267 ALA A CA 1
ATOM 1109 C C . ALA A 1 267 ? 11.946 8.259 37.568 1.00 12.76 267 ALA A C 1
ATOM 1110 O O . ALA A 1 267 ? 11.363 8.769 38.520 1.00 13.20 267 ALA A O 1
ATOM 1112 N N . ASN A 1 268 ? 12.665 7.144 37.724 1.00 11.96 268 ASN A N 1
ATOM 1113 C CA . ASN A 1 268 ? 12.924 6.551 39.025 1.00 11.51 268 ASN A CA 1
ATOM 1114 C C . ASN A 1 268 ? 14.439 6.272 39.112 1.00 11.10 268 ASN A C 1
ATOM 1115 O O . ASN A 1 268 ? 14.903 5.394 38.420 1.00 10.50 268 ASN A O 1
ATOM 1120 N N . PRO A 1 269 ? 15.192 6.992 39.958 1.00 11.29 269 PRO A N 1
ATOM 1121 C CA . PRO A 1 269 ? 16.649 6.764 40.083 1.00 11.30 269 PRO A CA 1
ATOM 1122 C C . PRO A 1 269 ? 17.030 5.352 40.517 1.00 11.25 269 PRO A C 1
ATOM 1123 O O . PRO A 1 269 ? 18.210 4.986 40.447 1.00 11.54 269 PRO A O 1
ATOM 1127 N N . ALA A 1 270 ? 16.067 4.610 41.069 1.00 11.29 270 ALA A N 1
ATOM 1128 C CA . ALA A 1 270 ? 16.265 3.252 41.525 1.00 11.41 270 ALA A CA 1
ATOM 1129 C C . ALA A 1 270 ? 16.232 2.252 40.372 1.00 11.46 270 ALA A C 1
ATOM 1130 O O . ALA A 1 270 ? 16.687 1.110 40.543 1.00 11.44 270 ALA A O 1
ATOM 1132 N N . ALA A 1 271 ? 15.719 2.644 39.207 1.00 11.75 271 ALA A N 1
ATOM 1133 C CA . ALA A 1 271 ? 15.571 1.729 38.085 1.00 11.83 271 ALA A CA 1
ATOM 1134 C C . ALA A 1 271 ? 16.891 1.548 37.350 1.00 11.86 271 ALA A C 1
ATOM 1135 O O . ALA A 1 271 ? 17.640 2.501 37.151 1.00 12.44 271 ALA A O 1
ATOM 1137 N N . ILE A 1 272 ? 17.159 0.291 36.978 1.00 11.78 272 ILE A N 1
ATOM 1138 C CA . ILE A 1 272 ? 18.224 -0.104 36.098 1.00 11.90 272 ILE A CA 1
ATOM 1139 C C . ILE A 1 272 ? 17.683 -1.008 35.005 1.00 11.55 272 ILE A C 1
ATOM 1140 O O . ILE A 1 272 ? 16.663 -1.681 35.174 1.00 12.38 272 ILE A O 1
ATOM 1145 N N . GLN A 1 273 ? 18.327 -0.958 33.836 1.00 11.34 273 GLN A N 1
ATOM 1146 C CA . GLN A 1 273 ? 17.942 -1.772 32.692 1.00 10.94 273 GLN A CA 1
ATOM 1147 C C . GLN A 1 273 ? 19.117 -2.546 32.128 1.00 10.75 273 GLN A C 1
ATOM 1148 O O . GLN A 1 273 ? 20.273 -2.136 32.247 1.00 10.54 273 GLN A O 1
ATOM 1154 N N . PHE A 1 274 ? 18.768 -3.676 31.528 1.00 10.70 274 PHE A N 1
ATOM 1155 C CA . PHE A 1 274 ? 19.684 -4.581 30.862 1.00 11.18 274 PHE A CA 1
ATOM 1156 C C . PHE A 1 274 ? 19.151 -4.789 29.447 1.00 11.33 274 PHE A C 1
ATOM 1157 O O . PHE A 1 274 ? 18.044 -5.320 29.302 1.00 11.46 274 PHE A O 1
ATOM 1165 N N . GLU A 1 275 ? 19.885 -4.282 28.456 1.00 10.95 275 GLU A N 1
ATOM 1166 C CA . GLU A 1 275 ? 19.474 -4.273 27.067 1.00 11.11 275 GLU A CA 1
ATOM 1167 C C . GLU A 1 275 ? 20.440 -5.091 26.227 1.00 10.74 275 GLU A C 1
ATOM 1168 O O . GLU A 1 275 ? 21.672 -4.883 26.286 1.00 11.10 275 GLU A O 1
ATOM 1174 N N . VAL A 1 276 ? 19.880 -5.989 25.421 1.00 10.45 276 VAL A N 1
ATOM 1175 C CA . VAL A 1 276 ? 20.673 -6.957 24.674 1.00 10.40 276 VAL A CA 1
ATOM 1176 C C . VAL A 1 276 ? 21.049 -6.437 23.287 1.00 10.27 276 VAL A C 1
ATOM 1177 O O . VAL A 1 276 ? 20.192 -6.004 22.523 1.00 9.64 276 VAL A O 1
ATOM 1181 N N . HIS A 1 277 ? 22.357 -6.510 22.985 1.00 10.72 277 HIS A N 1
ATOM 1182 C CA . HIS A 1 277 ? 22.880 -6.128 21.684 1.00 11.23 277 HIS A CA 1
ATOM 1183 C C . HIS A 1 277 ? 23.687 -7.259 21.047 1.00 10.51 277 HIS A C 1
ATOM 1184 O O . HIS A 1 277 ? 24.249 -8.097 21.743 1.00 10.43 277 HIS A O 1
ATOM 1191 N N . ALA A 1 278 ? 23.783 -7.231 19.697 1.00 9.69 278 ALA A N 1
ATOM 1192 C CA . ALA A 1 278 ? 24.456 -8.267 18.949 1.00 9.41 278 ALA A CA 1
ATOM 1193 C C . ALA A 1 278 ? 25.964 -7.974 19.007 1.00 9.44 278 ALA A C 1
ATOM 1194 O O . ALA A 1 278 ? 26.376 -6.822 19.064 1.00 9.26 278 ALA A O 1
ATOM 1196 N N . GLN A 1 279 ? 26.774 -9.016 19.018 1.00 9.56 279 GLN A N 1
ATOM 1197 C CA . GLN A 1 279 ? 28.233 -8.834 19.018 1.00 9.57 279 GLN A CA 1
ATOM 1198 C C . GLN A 1 279 ? 28.689 -8.084 17.763 1.00 9.79 279 GLN A C 1
ATOM 1199 O O . GLN A 1 279 ? 29.649 -7.328 17.853 1.00 10.70 279 GLN A O 1
ATOM 1205 N N . SER A 1 280 ? 27.973 -8.249 16.633 1.00 10.30 280 SER A N 1
ATOM 1206 C CA . SER A 1 280 ? 28.284 -7.526 15.405 1.00 10.68 280 SER A CA 1
ATOM 1207 C C . SER A 1 280 ? 28.222 -6.022 15.607 1.00 11.28 280 SER A C 1
ATOM 1208 O O . SER A 1 280 ? 28.905 -5.302 14.896 1.00 12.69 280 SER A O 1
ATOM 1211 N N . GLU A 1 281 ? 27.486 -5.536 16.591 1.00 11.75 281 GLU A N 1
ATOM 1212 C CA . GLU A 1 281 ? 27.453 -4.104 16.848 1.00 12.28 281 GLU A CA 1
ATOM 1213 C C . GLU A 1 281 ? 28.770 -3.644 17.475 1.00 12.51 281 GLU A C 1
ATOM 1214 O O . GLU A 1 281 ? 29.142 -2.481 17.314 1.00 13.70 281 GLU A O 1
ATOM 1220 N N . LYS A 1 282 ? 29.448 -4.529 18.217 1.00 12.14 282 LYS A N 1
ATOM 1221 C CA . LYS A 1 282 ? 30.647 -4.142 18.951 1.00 11.85 282 LYS A CA 1
ATOM 1222 C C . LYS A 1 282 ? 31.890 -4.148 18.055 1.00 11.82 282 LYS A C 1
ATOM 1223 O O . LYS A 1 282 ? 32.769 -3.308 18.253 1.00 12.28 282 LYS A O 1
ATOM 1229 N N . TYR A 1 283 ? 32.020 -5.142 17.169 1.00 11.37 283 TYR A N 1
ATOM 1230 C CA . TYR A 1 283 ? 33.275 -5.410 16.503 1.00 12.00 283 TYR A CA 1
ATOM 1231 C C . TYR A 1 283 ? 33.302 -4.822 15.081 1.00 12.12 283 TYR A C 1
ATOM 1232 O O . TYR A 1 283 ? 32.279 -4.610 14.405 1.00 11.49 283 TYR A O 1
ATOM 1241 N N . GLU A 1 284 ? 34.518 -4.521 14.653 1.00 11.61 284 GLU A N 1
ATOM 1242 C CA . GLU A 1 284 ? 34.774 -4.015 13.317 1.00 12.03 284 GLU A CA 1
ATOM 1243 C C . GLU A 1 284 ? 35.920 -4.784 12.669 1.00 11.68 284 GLU A C 1
ATOM 1244 O O . GLU A 1 284 ? 37.100 -4.471 12.886 1.00 11.40 284 GLU A O 1
ATOM 1250 N N . PRO A 1 285 ? 35.618 -5.843 11.879 1.00 11.40 285 PRO A N 1
ATOM 1251 C CA . PRO A 1 285 ? 36.675 -6.522 11.120 1.00 11.81 285 PRO A CA 1
ATOM 1252 C C . PRO A 1 285 ? 37.358 -5.595 10.113 1.00 12.13 285 PRO A C 1
ATOM 1253 O O . PRO A 1 285 ? 36.786 -4.610 9.674 1.00 12.04 285 PRO A O 1
ATOM 1257 N N . ALA A 1 286 ? 38.633 -5.866 9.851 1.00 12.80 286 ALA A N 1
ATOM 1258 C CA . ALA A 1 286 ? 39.420 -5.147 8.868 1.00 13.80 286 ALA A CA 1
ATOM 1259 C C . ALA A 1 286 ? 40.319 -6.146 8.136 1.00 14.19 286 ALA A C 1
ATOM 1260 O O . ALA A 1 286 ? 40.432 -7.299 8.548 1.00 13.50 286 ALA A O 1
ATOM 1262 N N . ILE A 1 287 ? 41.020 -5.655 7.118 1.00 15.19 287 ILE A N 1
ATOM 1263 C CA . ILE A 1 287 ? 41.906 -6.485 6.327 1.00 16.18 287 ILE A CA 1
ATOM 1264 C C . ILE A 1 287 ? 43.314 -6.352 6.901 1.00 16.95 287 ILE A C 1
ATOM 1265 O O . ILE A 1 287 ? 43.803 -5.266 7.160 1.00 17.01 287 ILE A O 1
ATOM 1270 N N . ASN A 1 288 ? 43.951 -7.473 7.142 1.00 18.07 288 ASN A N 1
ATOM 1271 C CA . ASN A 1 288 ? 45.349 -7.456 7.564 1.00 21.12 288 ASN A CA 1
ATOM 1272 C C . ASN A 1 288 ? 46.209 -6.989 6.401 1.00 22.56 288 ASN A C 1
ATOM 1273 O O . ASN A 1 288 ? 46.329 -7.695 5.426 1.00 20.95 288 ASN A O 1
ATOM 1278 N N . ALA A 1 289 ? 46.747 -5.775 6.528 1.00 27.04 289 ALA A N 1
ATOM 1279 C CA . ALA A 1 289 ? 47.561 -5.084 5.540 1.00 30.98 289 ALA A CA 1
ATOM 1280 C C . ALA A 1 289 ? 48.837 -5.834 5.174 1.00 31.86 289 ALA A C 1
ATOM 1281 O O . ALA A 1 289 ? 49.340 -5.664 4.073 1.00 33.42 289 ALA A O 1
ATOM 1283 N N . GLU A 1 290 ? 49.354 -6.685 6.058 1.00 31.63 290 GLU A N 1
ATOM 1284 C CA . GLU A 1 290 ? 50.597 -7.381 5.745 1.00 32.29 290 GLU A CA 1
ATOM 1285 C C . GLU A 1 290 ? 50.414 -8.606 4.849 1.00 28.52 290 GLU A C 1
ATOM 1286 O O . GLU A 1 290 ? 51.403 -9.184 4.408 1.00 25.91 290 GLU A O 1
ATOM 1292 N N . VAL A 1 291 ? 49.178 -9.088 4.642 1.00 23.98 291 VAL A N 1
ATOM 1293 C CA . VAL A 1 291 ? 49.009 -10.311 3.862 1.00 23.68 291 VAL A CA 1
ATOM 1294 C C . VAL A 1 291 ? 48.844 -9.936 2.385 1.00 21.84 291 VAL A C 1
ATOM 1295 O O . VAL A 1 291 ? 47.927 -9.207 2.034 1.00 22.10 291 VAL A O 1
ATOM 1299 N N . ASN A 1 292 ? 49.639 -10.535 1.510 1.00 20.58 292 ASN A N 1
ATOM 1300 C CA . ASN A 1 292 ? 49.580 -10.266 0.079 1.00 19.59 292 ASN A CA 1
ATOM 1301 C C . ASN A 1 292 ? 48.241 -10.709 -0.544 1.00 18.47 292 ASN A C 1
ATOM 1302 O O . ASN A 1 292 ? 47.772 -11.818 -0.292 1.00 17.39 292 ASN A O 1
ATOM 1307 N N . ARG A 1 293 ? 47.669 -9.833 -1.379 1.00 18.32 293 ARG A N 1
ATOM 1308 C CA . ARG A 1 293 ? 46.484 -10.167 -2.165 1.00 18.06 293 ARG A CA 1
ATOM 1309 C C . ARG A 1 293 ? 46.681 -9.874 -3.666 1.00 18.56 293 ARG A C 1
ATOM 1310 O O . ARG A 1 293 ? 45.720 -9.865 -4.426 1.00 17.30 293 ARG A O 1
ATOM 1318 N N . ASN A 1 294 ? 47.919 -9.637 -4.078 1.00 20.15 294 ASN A N 1
ATOM 1319 C CA . ASN A 1 294 ? 48.274 -9.471 -5.483 1.00 22.16 294 ASN A CA 1
ATOM 1320 C C . ASN A 1 294 ? 49.027 -10.699 -5.949 1.00 20.89 294 ASN A C 1
ATOM 1321 O O . ASN A 1 294 ? 50.226 -10.819 -5.680 1.00 20.41 294 ASN A O 1
ATOM 1326 N N . PHE A 1 295 ? 48.332 -11.603 -6.636 1.00 19.45 295 PHE A N 1
ATOM 1327 C CA . PHE A 1 295 ? 48.901 -12.894 -6.984 1.00 19.58 295 PHE A CA 1
ATOM 1328 C C . PHE A 1 295 ? 49.313 -12.914 -8.450 1.00 20.54 295 PHE A C 1
ATOM 1329 O O . PHE A 1 295 ? 48.671 -12.284 -9.283 1.00 20.26 295 PHE A O 1
ATOM 1337 N N . THR A 1 296 ? 50.344 -13.704 -8.742 1.00 21.64 296 THR A N 1
ATOM 1338 C CA . THR A 1 296 ? 50.750 -14.042 -10.094 1.00 22.30 296 THR A CA 1
ATOM 1339 C C . THR A 1 296 ? 50.558 -15.543 -10.323 1.00 22.31 296 THR A C 1
ATOM 1340 O O . THR A 1 296 ? 50.982 -16.345 -9.478 1.00 21.82 296 THR A O 1
ATOM 1344 N N . LEU A 1 297 ? 49.886 -15.903 -11.425 1.00 21.96 297 LEU A N 1
ATOM 1345 C CA . LEU A 1 297 ? 49.701 -17.291 -11.822 1.00 22.47 297 LEU A CA 1
ATOM 1346 C C . LEU A 1 297 ? 51.052 -17.928 -12.104 1.00 24.23 297 LEU A C 1
ATOM 1347 O O . LEU A 1 297 ? 51.970 -17.269 -12.548 1.00 23.70 297 LEU A O 1
ATOM 1352 N N . THR A 1 298 ? 51.144 -19.231 -11.874 1.00 27.14 298 THR A N 1
ATOM 1353 C CA . THR A 1 298 ? 52.312 -19.985 -12.294 1.00 31.86 298 THR A CA 1
ATOM 1354 C C . THR A 1 298 ? 52.360 -20.063 -13.824 1.00 37.71 298 THR A C 1
ATOM 1355 O O . THR A 1 298 ? 51.498 -19.551 -14.540 1.00 36.91 298 THR A O 1
ATOM 1359 N N . ALA A 1 299 ? 53.404 -20.713 -14.337 1.00 41.90 299 ALA A N 1
ATOM 1360 C CA . ALA A 1 299 ? 53.592 -20.824 -15.773 1.00 42.48 299 ALA A CA 1
ATOM 1361 C C . ALA A 1 299 ? 52.422 -21.563 -16.429 1.00 41.11 299 ALA A C 1
ATOM 1362 O O . ALA A 1 299 ? 52.168 -21.310 -17.612 1.00 36.06 299 ALA A O 1
ATOM 1364 N N . ASN A 1 300 ? 51.758 -22.506 -15.718 1.00 39.52 300 ASN A N 1
ATOM 1365 C CA . ASN A 1 300 ? 50.783 -23.356 -16.397 1.00 38.25 300 ASN A CA 1
ATOM 1366 C C . ASN A 1 300 ? 49.485 -23.528 -15.604 1.00 32.52 300 ASN A C 1
ATOM 1367 O O . ASN A 1 300 ? 48.782 -24.516 -15.801 1.00 31.76 300 ASN A O 1
ATOM 1372 N N . SER A 1 301 ? 49.112 -22.551 -14.767 1.00 29.07 301 SER A N 1
ATOM 1373 C CA . SER A 1 301 ? 47.817 -22.595 -14.103 1.00 26.31 301 SER A CA 1
ATOM 1374 C C . SER A 1 301 ? 46.937 -21.439 -14.571 1.00 22.94 301 SER A C 1
ATOM 1375 O O . SER A 1 301 ? 47.400 -20.308 -14.673 1.00 22.03 301 SER A O 1
ATOM 1378 N N . GLY A 1 302 ? 45.647 -21.729 -14.807 1.00 21.21 302 GLY A N 1
ATOM 1379 C CA . GLY A 1 302 ? 44.718 -20.672 -15.137 1.00 19.72 302 GLY A CA 1
ATOM 1380 C C . GLY A 1 302 ? 44.168 -19.943 -13.909 1.00 18.26 302 GLY A C 1
ATOM 1381 O O . GLY A 1 302 ? 43.537 -18.877 -14.049 1.00 17.81 302 GLY A O 1
ATOM 1382 N N . THR A 1 303 ? 44.302 -20.571 -12.732 1.00 17.34 303 THR A N 1
ATOM 1383 C CA . THR A 1 303 ? 43.742 -20.040 -11.496 1.00 16.37 303 THR A CA 1
ATOM 1384 C C . THR A 1 303 ? 44.737 -20.045 -10.340 1.00 16.32 303 THR A C 1
ATOM 1385 O O . THR A 1 303 ? 45.782 -20.700 -10.390 1.00 16.65 303 THR A O 1
ATOM 1389 N N . VAL A 1 304 ? 44.387 -19.256 -9.315 1.00 15.52 304 VAL A N 1
ATOM 1390 C CA . VAL A 1 304 ? 45.047 -19.298 -8.023 1.00 15.57 304 VAL A CA 1
ATOM 1391 C C . VAL A 1 304 ? 43.960 -19.240 -6.941 1.00 14.70 304 VAL A C 1
ATOM 1392 O O . VAL A 1 304 ? 42.973 -18.522 -7.076 1.00 14.01 304 VAL A O 1
ATOM 1396 N N . SER A 1 305 ? 44.119 -20.105 -5.949 1.00 14.52 305 SER A N 1
ATOM 1397 C CA . SER A 1 305 ? 43.192 -20.183 -4.832 1.00 14.16 305 SER A CA 1
ATOM 1398 C C . SER A 1 305 ? 43.524 -19.135 -3.774 1.00 13.92 305 SER A C 1
ATOM 1399 O O . SER A 1 305 ? 44.669 -18.977 -3.364 1.00 13.64 305 SER A O 1
ATOM 1402 N N . VAL A 1 306 ? 42.508 -18.418 -3.319 1.00 13.55 306 VAL A N 1
ATOM 1403 C CA . VAL A 1 306 ? 42.696 -17.448 -2.238 1.00 13.71 306 VAL A CA 1
ATOM 1404 C C . VAL A 1 306 ? 42.818 -18.145 -0.887 1.00 13.86 306 VAL A C 1
ATOM 1405 O O . VAL A 1 306 ? 43.179 -17.492 0.087 1.00 13.81 306 VAL A O 1
ATOM 1409 N N . GLY A 1 307 ? 42.486 -19.438 -0.805 1.00 14.30 307 GLY A N 1
ATOM 1410 C CA . GLY A 1 307 ? 42.514 -20.158 0.451 1.00 14.78 307 GLY A CA 1
ATOM 1411 C C . GLY A 1 307 ? 41.513 -19.634 1.481 1.00 14.77 307 GLY A C 1
ATOM 1412 O O . GLY A 1 307 ? 40.485 -19.061 1.137 1.00 13.97 307 GLY A O 1
ATOM 1413 N N . GLU A 1 308 ? 41.814 -19.900 2.759 1.00 15.83 308 GLU A N 1
ATOM 1414 C CA . GLU A 1 308 ? 40.976 -19.559 3.910 1.00 16.75 308 GLU A CA 1
ATOM 1415 C C . GLU A 1 308 ? 40.778 -18.053 4.084 1.00 15.01 308 GLU A C 1
ATOM 1416 O O . GLU A 1 308 ? 41.744 -17.309 4.071 1.00 14.17 308 GLU A O 1
ATOM 1422 N N . ALA A 1 309 ? 39.545 -17.627 4.388 1.00 14.16 309 ALA A N 1
ATOM 1423 C CA . ALA A 1 309 ? 39.275 -16.226 4.712 1.00 13.66 309 ALA A CA 1
ATOM 1424 C C . ALA A 1 309 ? 40.028 -15.715 5.951 1.00 13.99 309 ALA A C 1
ATOM 1425 O O . ALA A 1 309 ? 40.369 -14.538 6.028 1.00 13.35 309 ALA A O 1
ATOM 1427 N N . SER A 1 310 ? 40.255 -16.558 6.956 1.00 14.40 310 SER A N 1
ATOM 1428 C CA . SER A 1 310 ? 40.811 -16.096 8.220 1.00 16.02 310 SER A CA 1
ATOM 1429 C C . SER A 1 310 ? 42.181 -15.436 8.042 1.00 16.02 310 SER A C 1
ATOM 1430 O O . SER A 1 310 ? 42.503 -14.517 8.757 1.00 15.95 310 SER A O 1
ATOM 1433 N N . GLN A 1 311 ? 42.964 -15.823 7.050 1.00 16.54 311 GLN A N 1
ATOM 1434 C CA . GLN A 1 311 ? 44.304 -15.241 6.950 1.00 17.45 311 GLN A CA 1
ATOM 1435 C C . GLN A 1 311 ? 44.253 -13.743 6.585 1.00 16.24 311 GLN A C 1
ATOM 1436 O O . GLN A 1 311 ? 45.248 -13.064 6.740 1.00 15.95 311 GLN A O 1
ATOM 1442 N N . TYR A 1 312 ? 43.116 -13.222 6.085 1.00 15.08 312 TYR A N 1
ATOM 1443 C CA . TYR A 1 312 ? 43.062 -11.859 5.577 1.00 14.94 312 TYR A CA 1
ATOM 1444 C C . TYR A 1 312 ? 42.451 -10.901 6.598 1.00 15.15 312 TYR A C 1
ATOM 1445 O O . TYR A 1 312 ? 42.500 -9.696 6.360 1.00 15.90 312 TYR A O 1
ATOM 1454 N N . ILE A 1 313 ? 41.840 -11.432 7.666 1.00 15.05 313 ILE A N 1
ATOM 1455 C CA . ILE A 1 313 ? 40.930 -10.672 8.518 1.00 15.07 313 ILE A CA 1
ATOM 1456 C C . ILE A 1 313 ? 41.517 -10.482 9.914 1.00 15.08 313 ILE A C 1
ATOM 1457 O O . ILE A 1 313 ? 42.070 -11.430 10.487 1.00 15.77 313 ILE A O 1
ATOM 1462 N N . THR A 1 314 ? 41.365 -9.253 10.449 1.00 14.85 314 THR A N 1
ATOM 1463 C CA . THR A 1 314 ? 41.721 -8.928 11.821 1.00 15.03 314 THR A CA 1
ATOM 1464 C C . THR A 1 314 ? 40.749 -7.861 12.326 1.00 14.65 314 THR A C 1
ATOM 1465 O O . THR A 1 314 ? 39.725 -7.604 11.691 1.00 14.24 314 THR A O 1
ATOM 1469 N N . ASN A 1 315 ? 40.983 -7.323 13.523 1.00 14.40 315 ASN A N 1
ATOM 1470 C CA . ASN A 1 315 ? 40.183 -6.208 14.014 1.00 13.68 315 ASN A CA 1
ATOM 1471 C C . ASN A 1 315 ? 40.781 -4.908 13.475 1.00 13.33 315 ASN A C 1
ATOM 1472 O O . ASN A 1 315 ? 42.010 -4.758 13.423 1.00 12.96 315 ASN A O 1
ATOM 1477 N N . ALA A 1 316 ? 39.920 -3.945 13.168 1.00 12.90 316 ALA A N 1
ATOM 1478 C CA . ALA A 1 316 ? 40.405 -2.632 12.740 1.00 13.88 316 ALA A CA 1
ATOM 1479 C C . ALA A 1 316 ? 41.234 -2.038 13.861 1.00 14.38 316 ALA A C 1
ATOM 1480 O O . ALA A 1 316 ? 40.907 -2.188 15.051 1.00 13.65 316 ALA A O 1
ATOM 1482 N N . THR A 1 317 ? 42.276 -1.320 13.458 1.00 15.67 317 THR A N 1
ATOM 1483 C CA . THR A 1 317 ? 43.183 -0.721 14.412 1.00 16.49 317 THR A CA 1
ATOM 1484 C C . THR A 1 317 ? 42.418 0.189 15.360 1.00 16.64 317 THR A C 1
ATOM 1485 O O . THR A 1 317 ? 41.631 1.021 14.913 1.00 17.25 317 THR A O 1
ATOM 1489 N N . GLY A 1 318 ? 42.608 -0.011 16.669 1.00 16.51 318 GLY A N 1
ATOM 1490 C CA . GLY A 1 318 ? 41.972 0.836 17.676 1.00 16.71 318 GLY A CA 1
ATOM 1491 C C . GLY A 1 318 ? 40.551 0.402 18.033 1.00 16.00 318 GLY A C 1
ATOM 1492 O O . GLY A 1 318 ? 39.821 1.145 18.691 1.00 16.61 318 GLY A O 1
ATOM 1493 N N . THR A 1 319 ? 40.122 -0.775 17.552 1.00 15.05 319 THR A N 1
ATOM 1494 C CA . THR A 1 319 ? 38.810 -1.311 17.873 1.00 14.17 319 THR A CA 1
ATOM 1495 C C . THR A 1 319 ? 39.012 -2.633 18.607 1.00 14.37 319 THR A C 1
ATOM 1496 O O . THR A 1 319 ? 40.119 -3.156 18.653 1.00 14.48 319 THR A O 1
ATOM 1500 N N . PRO A 1 320 ? 37.994 -3.183 19.290 1.00 14.71 320 PRO A N 1
ATOM 1501 C CA . PRO A 1 320 ? 38.201 -4.361 20.145 1.00 15.45 320 PRO A CA 1
ATOM 1502 C C . PRO A 1 320 ? 38.675 -5.585 19.376 1.00 15.78 320 PRO A C 1
ATOM 1503 O O . PRO A 1 320 ? 38.225 -5.840 18.269 1.00 15.33 320 PRO A O 1
ATOM 1507 N N . GLU A 1 321 ? 39.575 -6.355 20.001 1.00 17.39 321 GLU A N 1
ATOM 1508 C CA . GLU A 1 321 ? 40.059 -7.609 19.435 1.00 18.53 321 GLU A CA 1
ATOM 1509 C C . GLU A 1 321 ? 38.857 -8.529 19.237 1.00 16.47 321 GLU A C 1
ATOM 1510 O O . GLU A 1 321 ? 37.975 -8.550 20.092 1.00 15.54 321 GLU A O 1
ATOM 1516 N N . LEU A 1 322 ? 38.820 -9.270 18.128 1.00 14.60 322 LEU A N 1
ATOM 1517 C CA . LEU A 1 322 ? 37.641 -10.073 17.844 1.00 13.89 322 LEU A CA 1
ATOM 1518 C C . LEU A 1 322 ? 37.554 -11.199 18.882 1.00 13.26 322 LEU A C 1
ATOM 1519 O O . LEU A 1 322 ? 38.580 -11.677 19.377 1.00 12.52 322 LEU A O 1
ATOM 1524 N N . PRO A 1 323 ? 36.352 -11.656 19.254 1.00 12.44 323 PRO A N 1
ATOM 1525 C CA . PRO A 1 323 ? 36.215 -12.766 20.192 1.00 12.73 323 PRO A CA 1
ATOM 1526 C C . PRO A 1 323 ? 36.810 -14.049 19.609 1.00 13.35 323 PRO A C 1
ATOM 1527 O O . PRO A 1 323 ? 36.855 -14.218 18.371 1.00 12.92 323 PRO A O 1
ATOM 1531 N N . THR A 1 324 ? 37.212 -14.970 20.493 1.00 14.66 324 THR A N 1
ATOM 1532 C CA . THR A 1 324 ? 37.535 -16.328 20.077 1.00 15.90 324 THR A CA 1
ATOM 1533 C C . THR A 1 324 ? 36.373 -17.215 20.497 1.00 16.87 324 THR A C 1
ATOM 1534 O O . THR A 1 324 ? 35.587 -17.649 19.666 1.00 18.61 324 THR A O 1
ATOM 1538 N N . THR A 1 325 ? 36.165 -17.417 21.794 1.00 16.55 325 THR A N 1
ATOM 1539 C CA . THR A 1 325 ? 35.059 -18.278 22.223 1.00 16.83 325 THR A CA 1
ATOM 1540 C C . THR A 1 325 ? 33.908 -17.476 22.823 1.00 15.12 325 THR A C 1
ATOM 1541 O O . THR A 1 325 ? 34.060 -16.321 23.222 1.00 14.77 325 THR A O 1
ATOM 1545 N N . GLY A 1 326 ? 32.701 -18.043 22.820 1.00 14.81 326 GLY A N 1
ATOM 1546 C CA . GLY A 1 326 ? 31.652 -17.415 23.616 1.00 13.68 326 GLY A CA 1
ATOM 1547 C C . GLY A 1 326 ? 31.521 -18.103 24.976 1.00 13.58 326 GLY A C 1
ATOM 1548 O O . GLY A 1 326 ? 32.387 -18.859 25.380 1.00 13.45 326 GLY A O 1
ATOM 1549 N N . ILE A 1 327 ? 30.426 -17.831 25.688 1.00 13.15 327 ILE A N 1
ATOM 1550 C CA . ILE A 1 327 ? 30.197 -18.441 26.990 1.00 13.28 327 ILE A CA 1
ATOM 1551 C C . ILE A 1 327 ? 29.526 -19.796 26.784 1.00 13.25 327 ILE A C 1
ATOM 1552 O O . ILE A 1 327 ? 29.902 -20.780 27.416 1.00 13.14 327 ILE A O 1
ATOM 1557 N N . THR A 1 328 ? 28.497 -19.843 25.909 1.00 12.86 328 THR A N 1
ATOM 1558 C CA . THR A 1 328 ? 27.909 -21.112 25.516 1.00 13.25 328 THR A CA 1
ATOM 1559 C C . THR A 1 328 ? 29.001 -22.046 24.999 1.00 14.19 328 THR A C 1
ATOM 1560 O O . THR A 1 328 ? 29.752 -21.668 24.114 1.00 14.71 328 THR A O 1
ATOM 1564 N N . LYS A 1 329 ? 29.095 -23.251 25.554 1.00 15.50 329 LYS A N 1
ATOM 1565 C CA . LYS A 1 329 ? 30.141 -24.199 25.201 1.00 16.86 329 LYS A CA 1
ATOM 1566 C C . LYS A 1 329 ? 30.012 -24.586 23.741 1.00 16.68 329 LYS A C 1
ATOM 1567 O O . LYS A 1 329 ? 28.905 -24.842 23.253 1.00 15.66 329 LYS A O 1
ATOM 1573 N N . GLY A 1 330 ? 31.167 -24.549 23.057 1.00 16.33 330 GLY A N 1
ATOM 1574 C CA . GLY A 1 330 ? 31.254 -24.811 21.639 1.00 16.77 330 GLY A CA 1
ATOM 1575 C C . GLY A 1 330 ? 31.065 -23.586 20.731 1.00 16.55 330 GLY A C 1
ATOM 1576 O O . GLY A 1 330 ? 31.226 -23.716 19.537 1.00 17.41 330 GLY A O 1
ATOM 1577 N N . THR A 1 331 ? 30.705 -22.403 21.244 1.00 15.58 331 THR A N 1
ATOM 1578 C CA . THR A 1 331 ? 30.573 -21.231 20.382 1.00 15.21 331 THR A CA 1
ATOM 1579 C C . THR A 1 331 ? 31.942 -20.583 20.161 1.00 15.71 331 THR A C 1
ATOM 1580 O O . THR A 1 331 ? 32.776 -20.526 21.081 1.00 15.18 331 THR A O 1
ATOM 1584 N N . ARG A 1 332 ? 32.173 -20.111 18.923 1.00 15.84 332 ARG A N 1
ATOM 1585 C CA . ARG A 1 332 ? 33.444 -19.510 18.571 1.00 17.88 332 ARG A CA 1
ATOM 1586 C C . ARG A 1 332 ? 33.271 -18.676 17.293 1.00 15.56 332 ARG A C 1
ATOM 1587 O O . ARG A 1 332 ? 32.319 -18.875 16.521 1.00 14.71 332 ARG A O 1
ATOM 1595 N N . THR A 1 333 ? 34.155 -17.701 17.125 1.00 13.18 333 THR A N 1
ATOM 1596 C CA . THR A 1 333 ? 34.077 -16.867 15.947 1.00 12.57 333 THR A CA 1
ATOM 1597 C C . THR A 1 333 ? 34.519 -17.704 14.744 1.00 12.84 333 THR A C 1
ATOM 1598 O O . THR A 1 333 ? 35.503 -18.440 14.857 1.00 13.18 333 THR A O 1
ATOM 1602 N N . THR A 1 334 ? 33.817 -17.542 13.624 1.00 12.38 334 THR A N 1
ATOM 1603 C CA . THR A 1 334 ? 34.228 -18.143 12.358 1.00 12.82 334 THR A CA 1
ATOM 1604 C C . THR A 1 334 ? 34.517 -17.062 11.324 1.00 12.32 334 THR A C 1
ATOM 1605 O O . THR A 1 334 ? 33.922 -15.987 11.340 1.00 12.60 334 THR A O 1
ATOM 1609 N N . TYR A 1 335 ? 35.422 -17.420 10.408 1.00 12.35 335 TYR A N 1
ATOM 1610 C CA . TYR A 1 335 ? 35.836 -16.604 9.279 1.00 12.12 335 TYR A CA 1
ATOM 1611 C C . TYR A 1 335 ? 35.609 -17.436 8.021 1.00 11.81 335 TYR A C 1
ATOM 1612 O O . TYR A 1 335 ? 36.312 -18.402 7.826 1.00 12.59 335 TYR A O 1
ATOM 1621 N N . THR A 1 336 ? 34.636 -17.082 7.176 1.00 11.45 336 THR A N 1
ATOM 1622 C CA . THR A 1 336 ? 34.330 -17.856 5.993 1.00 11.10 336 THR A CA 1
ATOM 1623 C C . THR A 1 336 ? 34.171 -16.921 4.801 1.00 11.15 336 THR A C 1
ATOM 1624 O O . THR A 1 336 ? 33.994 -15.698 4.978 1.00 11.52 336 THR A O 1
ATOM 1628 N N . TRP A 1 337 ? 34.163 -17.500 3.584 1.00 10.59 337 TRP A N 1
ATOM 1629 C CA . TRP A 1 337 ? 33.710 -16.762 2.425 1.00 10.38 337 TRP A CA 1
ATOM 1630 C C . TRP A 1 337 ? 32.176 -16.824 2.335 1.00 10.36 337 TRP A C 1
ATOM 1631 O O . TRP A 1 337 ? 31.568 -17.863 2.653 1.00 10.22 337 TRP A O 1
ATOM 1642 N N . LYS A 1 338 ? 31.581 -15.711 1.914 1.00 10.35 338 LYS A N 1
ATOM 1643 C CA . LYS A 1 338 ? 30.126 -15.670 1.794 1.00 10.97 338 LYS A CA 1
ATOM 1644 C C . LYS A 1 338 ? 29.664 -16.776 0.852 1.00 10.78 338 LYS A C 1
ATOM 1645 O O . LYS A 1 338 ? 30.259 -16.995 -0.199 1.00 10.63 338 LYS A O 1
ATOM 1651 N N . SER A 1 339 ? 28.515 -17.389 1.153 1.00 10.77 339 SER A N 1
ATOM 1652 C CA . SER A 1 339 ? 27.908 -18.359 0.247 1.00 10.86 339 SER A CA 1
ATOM 1653 C C . SER A 1 339 ? 27.874 -17.835 -1.194 1.00 10.92 339 SER A C 1
ATOM 1654 O O . SER A 1 339 ? 27.455 -16.704 -1.452 1.00 11.08 339 SER A O 1
ATOM 1657 N N . GLY A 1 340 ? 28.320 -18.672 -2.139 1.00 11.05 340 GLY A N 1
ATOM 1658 C CA . GLY A 1 340 ? 28.347 -18.333 -3.543 1.00 11.42 340 GLY A CA 1
ATOM 1659 C C . GLY A 1 340 ? 29.712 -17.784 -4.002 1.00 11.44 340 GLY A C 1
ATOM 1660 O O . GLY A 1 340 ? 29.890 -17.583 -5.185 1.00 12.67 340 GLY A O 1
ATOM 1661 N N . THR A 1 341 ? 30.683 -17.615 -3.116 1.00 10.90 341 THR A N 1
ATOM 1662 C CA . THR A 1 341 ? 32.003 -17.102 -3.470 1.00 10.88 341 THR A CA 1
ATOM 1663 C C . THR A 1 341 ? 32.825 -18.160 -4.198 1.00 11.06 341 THR A C 1
ATOM 1664 O O . THR A 1 341 ? 33.100 -19.224 -3.652 1.00 10.78 341 THR A O 1
ATOM 1668 N N . ASN A 1 342 ? 33.314 -17.784 -5.395 1.00 11.29 342 ASN A N 1
ATOM 1669 C CA . ASN A 1 342 ? 34.301 -18.556 -6.113 1.00 11.60 342 ASN A CA 1
ATOM 1670 C C . ASN A 1 342 ? 35.685 -18.251 -5.565 1.00 11.75 342 ASN A C 1
ATOM 1671 O O . ASN A 1 342 ? 36.019 -17.100 -5.422 1.00 12.22 342 ASN A O 1
ATOM 1676 N N . THR A 1 343 ? 36.472 -19.255 -5.234 1.00 12.11 343 THR A N 1
ATOM 1677 C CA . THR A 1 343 ? 37.762 -19.003 -4.574 1.00 12.53 343 THR A CA 1
ATOM 1678 C C . THR A 1 343 ? 38.985 -19.361 -5.416 1.00 13.56 343 THR A C 1
ATOM 1679 O O . THR A 1 343 ? 40.131 -19.119 -4.977 1.00 13.40 343 THR A O 1
ATOM 1683 N N . ASN A 1 344 ? 38.762 -19.997 -6.574 1.00 14.11 344 ASN A N 1
ATOM 1684 C CA . ASN A 1 344 ? 39.813 -20.324 -7.519 1.00 15.66 344 ASN A CA 1
ATOM 1685 C C . ASN A 1 344 ? 39.755 -19.269 -8.622 1.00 15.24 344 ASN A C 1
ATOM 1686 O O . ASN A 1 344 ? 38.908 -19.348 -9.516 1.00 15.06 344 ASN A O 1
ATOM 1691 N N . LEU A 1 345 ? 40.576 -18.227 -8.493 1.00 14.74 345 LEU A N 1
ATOM 1692 C CA . LEU A 1 345 ? 40.408 -17.014 -9.282 1.00 14.38 345 LEU A CA 1
ATOM 1693 C C . LEU A 1 345 ? 41.292 -17.030 -10.518 1.00 14.95 345 LEU A C 1
ATOM 1694 O O . LEU A 1 345 ? 42.491 -17.355 -10.445 1.00 15.01 345 LEU A O 1
ATOM 1699 N N . SER A 1 346 ? 40.702 -16.576 -11.631 1.00 14.92 346 SER A N 1
ATOM 1700 C CA A SER A 1 346 ? 41.432 -16.405 -12.883 0.50 15.17 346 SER A CA 1
ATOM 1701 C CA B SER A 1 346 ? 41.461 -16.411 -12.866 0.50 15.35 346 SER A CA 1
ATOM 1702 C C . SER A 1 346 ? 41.941 -14.969 -13.006 1.00 15.44 346 SER A C 1
ATOM 1703 O O . SER A 1 346 ? 41.652 -14.106 -12.161 1.00 14.96 346 SER A O 1
ATOM 1708 N N . ALA A 1 347 ? 42.733 -14.718 -14.052 1.00 16.09 347 ALA A N 1
ATOM 1709 C CA . ALA A 1 347 ? 43.357 -13.424 -14.265 1.00 16.69 347 ALA A CA 1
ATOM 1710 C C . ALA A 1 347 ? 42.323 -12.302 -14.209 1.00 16.62 347 ALA A C 1
ATOM 1711 O O . ALA A 1 347 ? 41.241 -12.434 -14.753 1.00 16.07 347 ALA A O 1
ATOM 1713 N N . GLY A 1 348 ? 42.675 -11.185 -13.546 1.00 16.90 348 GLY A N 1
ATOM 1714 C CA . GLY A 1 348 ? 41.790 -10.028 -13.463 1.00 16.97 348 GLY A CA 1
ATOM 1715 C C . GLY A 1 348 ? 41.656 -9.536 -12.024 1.00 16.77 348 GLY A C 1
ATOM 1716 O O . GLY A 1 348 ? 42.413 -9.948 -11.146 1.00 16.01 348 GLY A O 1
ATOM 1717 N N . ARG A 1 349 ? 40.724 -8.624 -11.807 1.00 16.80 349 ARG A N 1
ATOM 1718 C CA . ARG A 1 349 ? 40.488 -8.076 -10.483 1.00 16.92 349 ARG A CA 1
ATOM 1719 C C . ARG A 1 349 ? 39.204 -8.659 -9.918 1.00 16.04 349 ARG A C 1
ATOM 1720 O O . ARG A 1 349 ? 38.286 -8.946 -10.669 1.00 15.59 349 ARG A O 1
ATOM 1728 N N . HIS A 1 350 ? 39.148 -8.796 -8.593 1.00 15.29 350 HIS A N 1
ATOM 1729 C CA . HIS A 1 350 ? 38.055 -9.486 -7.947 1.00 14.51 350 HIS A CA 1
ATOM 1730 C C . HIS A 1 350 ? 37.784 -8.805 -6.621 1.00 14.09 350 HIS A C 1
ATOM 1731 O O . HIS A 1 350 ? 38.682 -8.270 -5.973 1.00 13.70 350 HIS A O 1
ATOM 1738 N N . THR A 1 351 ? 36.522 -8.874 -6.202 1.00 13.31 351 THR A N 1
ATOM 1739 C CA . THR A 1 351 ? 36.186 -8.482 -4.860 1.00 12.75 351 THR A CA 1
ATOM 1740 C C . THR A 1 351 ? 35.384 -9.612 -4.221 1.00 12.55 351 THR A C 1
ATOM 1741 O O . THR A 1 351 ? 34.297 -9.928 -4.709 1.00 12.56 351 THR A O 1
ATOM 1745 N N . LEU A 1 352 ? 35.882 -10.151 -3.114 1.00 12.14 352 LEU A N 1
ATOM 1746 C CA . LEU A 1 352 ? 35.252 -11.260 -2.427 1.00 11.92 352 LEU A CA 1
ATOM 1747 C C . LEU A 1 352 ? 34.708 -10.795 -1.074 1.00 12.11 352 LEU A C 1
ATOM 1748 O O . LEU A 1 352 ? 35.348 -9.978 -0.398 1.00 12.81 352 LEU A O 1
ATOM 1753 N N . THR A 1 353 ? 33.557 -11.338 -0.655 1.00 11.65 353 THR A N 1
ATOM 1754 C CA . THR A 1 353 ? 32.982 -10.964 0.628 1.00 11.29 353 THR A CA 1
ATOM 1755 C C . THR A 1 353 ? 33.279 -12.021 1.688 1.00 11.44 353 THR A C 1
ATOM 1756 O O . THR A 1 353 ? 32.962 -13.200 1.495 1.00 11.77 353 THR A O 1
ATOM 1760 N N . ALA A 1 354 ? 33.971 -11.604 2.763 1.00 11.63 354 ALA A N 1
ATOM 1761 C CA . ALA A 1 354 ? 34.261 -12.455 3.897 1.00 11.90 354 ALA A CA 1
ATOM 1762 C C . ALA A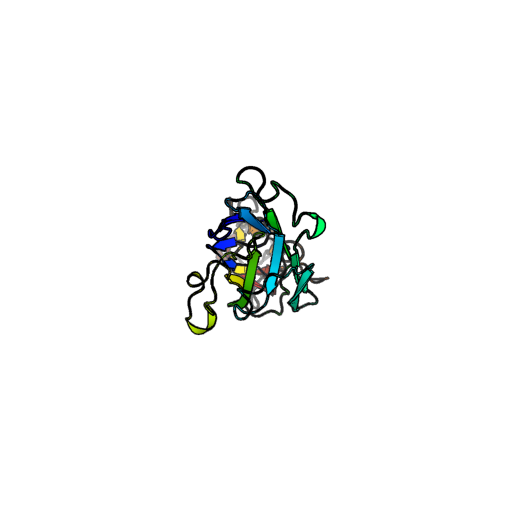 1 354 ? 33.197 -12.205 4.961 1.00 11.60 354 ALA A C 1
ATOM 1763 O O . ALA A 1 354 ? 32.726 -11.082 5.127 1.00 11.10 354 ALA A O 1
ATOM 1765 N N . VAL A 1 355 ? 32.849 -13.291 5.664 1.00 11.83 355 VAL A N 1
ATOM 1766 C CA . VAL A 1 355 ? 31.831 -13.274 6.693 1.00 11.76 355 VAL A CA 1
ATOM 1767 C C . VAL A 1 355 ? 32.489 -13.651 8.011 1.00 12.15 355 VAL A C 1
ATOM 1768 O O . VAL A 1 355 ? 33.097 -14.714 8.150 1.00 12.36 355 VAL A O 1
ATOM 1772 N N . VAL A 1 356 ? 32.408 -12.715 8.958 1.00 11.83 356 VAL A N 1
ATOM 1773 C CA . VAL A 1 356 ? 32.797 -12.956 10.324 1.00 11.64 356 VAL A CA 1
ATOM 1774 C C . VAL A 1 356 ? 31.519 -13.256 11.121 1.00 11.64 356 VAL A C 1
ATOM 1775 O O . VAL A 1 356 ? 30.637 -12.402 11.222 1.00 11.60 356 VAL A O 1
ATOM 1779 N N . THR A 1 357 ? 31.398 -14.503 11.609 1.00 11.38 357 THR A N 1
ATOM 1780 C CA . THR A 1 357 ? 30.269 -14.879 12.445 1.00 11.95 357 THR A CA 1
ATOM 1781 C C . THR A 1 357 ? 30.771 -14.987 13.889 1.00 11.64 357 THR A C 1
ATOM 1782 O O . THR A 1 357 ? 31.663 -15.795 14.179 1.00 12.35 357 THR A O 1
ATOM 1786 N N . TYR A 1 358 ? 30.237 -14.119 14.743 1.00 10.75 358 TYR A N 1
ATOM 1787 C CA . TYR A 1 358 ? 30.609 -14.078 16.136 1.00 10.85 358 TYR A CA 1
ATOM 1788 C C . TYR A 1 358 ? 30.071 -15.302 16.878 1.00 10.93 358 TYR A C 1
ATOM 1789 O O . TYR A 1 358 ? 29.164 -16.004 16.410 1.00 10.99 358 TYR A O 1
ATOM 1798 N N . PRO A 1 359 ? 30.518 -15.539 18.126 1.00 11.19 359 PRO A N 1
ATOM 1799 C CA . PRO A 1 359 ? 29.930 -16.615 18.934 1.00 11.21 359 PRO A CA 1
ATOM 1800 C C . PRO A 1 359 ? 28.407 -16.525 19.076 1.00 11.50 359 PRO A C 1
ATOM 1801 O O . PRO A 1 359 ? 27.767 -17.564 19.214 1.00 12.16 359 PRO A O 1
ATOM 1805 N N . ASP A 1 360 ? 27.837 -15.326 19.035 1.00 11.20 360 ASP A N 1
ATOM 1806 C CA . ASP A 1 360 ? 26.383 -15.194 19.196 1.00 11.42 360 ASP A CA 1
ATOM 1807 C C . ASP A 1 360 ? 25.621 -15.376 17.890 1.00 11.53 360 ASP A C 1
ATOM 1808 O O . ASP A 1 360 ? 24.379 -15.270 17.884 1.00 11.11 360 ASP A O 1
ATOM 1813 N N . GLY A 1 361 ? 26.337 -15.613 16.774 1.00 11.79 361 GLY A N 1
ATOM 1814 C CA . GLY A 1 361 ? 25.654 -15.893 15.524 1.00 12.29 361 GLY A CA 1
ATOM 1815 C C . GLY A 1 361 ? 25.366 -14.644 14.693 1.00 11.75 361 GLY A C 1
ATOM 1816 O O . GLY A 1 361 ? 24.968 -14.746 13.542 1.00 12.98 361 GLY A O 1
ATOM 1817 N N . SER A 1 362 ? 25.594 -13.467 15.233 1.00 11.37 362 SER A N 1
ATOM 1818 C CA . SER A 1 362 ? 25.515 -12.255 14.429 1.00 11.28 362 SER A CA 1
ATOM 1819 C C . SER A 1 362 ? 26.756 -12.181 13.537 1.00 10.99 362 SER A C 1
ATOM 1820 O O . SER A 1 362 ? 27.750 -12.886 13.796 1.00 10.59 362 SER A O 1
ATOM 1823 N N . THR A 1 363 ? 26.687 -11.337 12.479 1.00 10.76 363 THR A N 1
ATOM 1824 C CA . THR A 1 363 ? 27.723 -11.347 11.451 1.00 10.91 363 THR A CA 1
ATOM 1825 C C . THR A 1 363 ? 28.088 -9.942 10.995 1.00 10.56 363 THR A C 1
ATOM 1826 O O . THR A 1 363 ? 27.245 -9.044 10.985 1.00 9.96 363 THR A O 1
ATOM 1830 N N . ASP A 1 364 ? 29.397 -9.778 10.717 1.00 10.19 364 ASP A N 1
ATOM 1831 C CA . ASP A 1 364 ? 29.861 -8.700 9.866 1.00 10.66 364 ASP A CA 1
ATOM 1832 C C . ASP A 1 364 ? 30.236 -9.289 8.494 1.00 10.58 364 ASP A C 1
ATOM 1833 O O . ASP A 1 364 ? 30.575 -10.454 8.386 1.00 10.32 364 ASP A O 1
ATOM 1838 N N . GLU A 1 365 ? 30.180 -8.457 7.451 1.00 11.21 365 GLU A N 1
ATOM 1839 C CA . GLU A 1 365 ? 30.589 -8.793 6.095 1.00 11.79 365 GLU A CA 1
ATOM 1840 C C . GLU A 1 365 ? 31.526 -7.691 5.640 1.00 11.79 365 GLU A C 1
ATOM 1841 O O . GLU A 1 365 ? 31.237 -6.526 5.820 1.00 11.83 365 GLU A O 1
ATOM 1847 N N . ILE A 1 366 ? 32.665 -8.096 5.059 1.00 11.75 366 ILE A N 1
ATOM 1848 C CA . ILE A 1 366 ? 33.708 -7.171 4.663 1.00 11.66 366 ILE A CA 1
ATOM 1849 C C . ILE A 1 366 ? 34.188 -7.573 3.274 1.00 11.31 366 ILE A C 1
ATOM 1850 O O . ILE A 1 366 ? 34.409 -8.755 3.005 1.00 11.07 366 ILE A O 1
ATOM 1855 N N . ASP A 1 367 ? 34.239 -6.606 2.359 1.00 11.17 367 ASP A N 1
ATOM 1856 C CA . ASP A 1 367 ? 34.644 -6.915 0.988 1.00 11.52 367 ASP A CA 1
ATOM 1857 C C . ASP A 1 367 ? 36.184 -6.797 0.866 1.00 11.97 367 ASP A C 1
ATOM 1858 O O . ASP A 1 367 ? 36.776 -5.884 1.401 1.00 12.37 367 ASP A O 1
ATOM 1863 N N . VAL A 1 368 ? 36.799 -7.717 0.128 1.00 11.97 368 VAL A N 1
ATOM 1864 C CA . VAL A 1 368 ? 38.246 -7.888 0.084 1.00 12.65 368 VAL A CA 1
ATOM 1865 C C . VAL A 1 368 ? 38.650 -7.972 -1.386 1.00 13.06 368 VAL A C 1
ATOM 1866 O O . VAL A 1 368 ? 38.131 -8.816 -2.126 1.00 13.29 368 VAL A O 1
ATOM 1870 N N . SER A 1 369 ? 39.522 -7.070 -1.837 1.00 13.97 369 SER A N 1
ATOM 1871 C CA . SER A 1 369 ? 39.996 -7.095 -3.210 1.00 14.65 369 SER A CA 1
ATOM 1872 C C . SER A 1 369 ? 41.136 -8.095 -3.397 1.00 14.65 369 SER A C 1
ATOM 1873 O O . SER A 1 369 ? 41.986 -8.270 -2.534 1.00 15.11 369 SER A O 1
ATOM 1876 N N . PHE A 1 370 ? 41.193 -8.695 -4.591 1.00 14.51 370 PHE A N 1
ATOM 1877 C CA . PHE A 1 370 ? 42.335 -9.467 -5.038 1.00 14.53 370 PHE A CA 1
ATOM 1878 C C . PHE A 1 370 ? 42.658 -9.114 -6.478 1.00 14.86 370 PHE A C 1
ATOM 1879 O O . PHE A 1 370 ? 41.766 -8.787 -7.246 1.00 14.55 370 PHE A O 1
ATOM 1887 N N . THR A 1 371 ? 43.934 -9.193 -6.825 1.00 15.91 371 THR A N 1
ATOM 1888 C CA . THR A 1 371 ? 44.381 -9.110 -8.217 1.00 17.01 371 THR A CA 1
ATOM 1889 C C . THR A 1 371 ? 45.122 -10.380 -8.590 1.00 17.61 371 THR A C 1
ATOM 1890 O O . THR A 1 371 ? 45.957 -10.847 -7.824 1.00 17.57 371 THR A O 1
ATOM 1894 N N . VAL A 1 372 ? 44.806 -10.899 -9.786 1.00 17.82 372 VAL A N 1
ATOM 1895 C CA . VAL A 1 372 ? 45.484 -12.053 -10.338 1.00 18.54 372 VAL A CA 1
ATOM 1896 C C . VAL A 1 372 ? 46.096 -11.650 -11.677 1.00 19.56 372 VAL A C 1
ATOM 1897 O O . VAL A 1 372 ? 45.357 -11.223 -12.545 1.00 18.24 372 VAL A O 1
ATOM 1901 N N . ARG A 1 373 ? 47.431 -11.725 -11.798 1.00 21.05 373 ARG A N 1
ATOM 1902 C CA . ARG A 1 373 ? 48.149 -11.416 -13.031 1.00 24.04 373 ARG A CA 1
ATOM 1903 C C . ARG A 1 373 ? 48.712 -12.694 -13.666 1.00 23.77 373 ARG A C 1
ATOM 1904 O O . ARG A 1 373 ? 49.081 -13.642 -12.956 1.00 22.76 373 ARG A O 1
ATOM 1912 N N . PRO A 1 374 ? 48.840 -12.763 -15.016 1.00 25.00 374 PRO A N 1
ATOM 1913 C CA . PRO A 1 374 ? 49.521 -13.890 -15.658 1.00 27.02 374 PRO A CA 1
ATOM 1914 C C . PRO A 1 374 ? 51.014 -13.768 -15.391 1.00 30.01 374 PRO A C 1
ATOM 1915 O O . PRO A 1 374 ? 51.475 -12.668 -15.126 1.00 28.48 374 PRO A O 1
ATOM 1919 N N . GLN A 1 375 ? 51.762 -14.879 -15.429 1.00 38.10 375 GLN A N 1
ATOM 1920 C CA . GLN A 1 375 ? 53.223 -14.791 -15.393 1.00 47.84 375 GLN A CA 1
ATOM 1921 C C . GLN A 1 375 ? 53.708 -14.122 -16.675 1.00 51.93 375 GLN A C 1
ATOM 1922 O O . GLN A 1 375 ? 53.096 -14.321 -17.716 1.00 51.39 375 GLN A O 1
ATOM 1928 N N . THR A 1 376 ? 54.817 -13.377 -16.618 1.00 60.14 376 THR A N 1
ATOM 1929 C CA . THR A 1 376 ? 55.200 -12.535 -17.743 1.00 64.43 376 THR A CA 1
ATOM 1930 C C . THR A 1 376 ? 55.255 -13.356 -19.040 1.00 62.88 376 THR A C 1
ATOM 1931 O O . THR A 1 376 ? 56.311 -13.967 -19.289 1.00 64.43 376 THR A O 1
#

Foldseek 3Di:
DDPDAKEWDDKDKDKQWDDDQQETEGAALIKMKMKIFIADPQLAWAEKDKFQALQCQQPGHHDAKDWDAQPLRWIKIKGAPNVLHPDHNCDHPVRTRMIMMIIHHHLPRDAFDKGKMFMWIAGPVRRIAWHRDGCVVVVHQPNTSRMHMYGYDYVVVQFAKDFDPPDDQEEEDDQDDQWDFPPFQVVTIFTPPPGDGAFAAGNNPPFGKDKHWPPPDDGTDGADKDKTWIWIQGSSRDIDIDIDIHHYHYDD

Radius of gyration: 25.65 Å; Cα contacts (8 Å, |Δi|>4): 642; chains: 1; bounding box: 51×38×80 Å

Sequence (252 aa):
RDTEKPELQKITVTTGGAVLEGQKFKIIYREENFSSATIEFTDNSGRIEHAKFVPTAVPAAYYPATSTVVSFTTSNGQSISMIVPTNKLAKDGNATASNPFTVSITGSVGKNQAVNSLWTRYVFTYDQEGNFSGNTTDVGLVKDLTANPAAIQFEVHAQSEKYEPAINAEVNRNFTLTANSGTVSVGEASQYITNATGTPELPTTGITKGTRTTYTWKSGTNTNLSSAGRHTLTAVVTYPDGSTDEIDVSFTVRPQT

Solvent-accessible surface area: 12681 Å² total; per-residue (Å²): 251,31,119,96,89,2,102,41,99,112,25,47,42,98,55,2,10,68,55,102,58,33,44,0,47,0,32,20,3,23,93,3,52,5,43,0,35,1,16,12,85,55,9,47,0,42,59,0,10,6,27,87,56,1,129,39,0,51,149,66,43,55,18,85,90,51,68,18,100,0,34,54,87,14,48,0,22,1,57,6,48,51,109,122,13,36,116,122,34,13,0,44,96,113,79,30,5,48,0,40,1,59,14,6,0,0,64,115,35,65,54,110,24,91,44,35,50,6,1,0,0,0,2,102,93,21,32,30,5,10,48,87,42,60,4,52,146,71,190,62,29,96,36,0,69,2,0,0,19,0,30,0,31,9,0,26,95,55,18,95,13,25,45,40,98,158,42,90,59,79,32,82,16,97,76,153,45,54,52,39,66,2,36,124,1,56,83,6,15,52,19,14,143,83,37,58,133,22,18,107,97,14,63,34,198,71,17,137,15,34,59,68,39,90,117,76,39,118,48,91,8,59,57,34,214,46,96,12,29,1,18,0,37,2,1,6,39,18,64,33,91,32,92,2,64,3,29,4,124,95,99,179

B-factor: mean 17.5, std 9.95, range [8.21, 288.49]

Secondary structure (DSSP, 8-state):
------EEEEEEEEESEEEETTEEEEETT--EEEEEEEE-TTS---EEEEESSSTTTTS----SEEEEE-STT-EEEEE--GGGSS-TTSSSSSS-EEEEEEE---TTSPTT-EEEEEEEEE-TT--BSS-S--TTTTT-GGG-TTEEEEEEE-HHHH--EEE-TTS--EEE--TT-S-EE---GGGGEEEPTTSPPPPSB-SSTT-B-EEEEPTT---EEPSEEEEEEEEEE-TTS-EEEEEEEEEEE---

Nearest PDB structures (foldseek):
  8pxc-assembly1_A  TM=1.004E+00  e=4.841E-54  Streptococcus oralis
  6x3k-assembly1_A  TM=6.518E-01  e=1.865E-11  Streptococcus gordonii str. Challis
  6eff-assembly1_A  TM=6.656E-01  e=2.460E-11  Streptococcus mitis
  6eff-assembly2_B  TM=6.744E-01  e=3.069E-11  Streptococcus mitis
  8gk6-assembly3_C  TM=3.784E-01  e=3.057E-03  Echinococcus granulosus

InterPro domains:
  IPR019931 LPXTG cell wall anchor motif [PF00746] (1921-1957)
  IPR019931 LPXTG cell wall anchor motif [PS50847] (1924-1961)
  IPR022263 KxYKxGKxW signal peptide [PF19258] (14-51)
  IPR022263 KxYKxGKxW signal peptide [TIGR03715] (17-38)
  IPR026465 Serine-rich repeat adhesion glycoprotein, N-terminal domain [TIGR04224] (36-84)
  IPR046785 SrpA-l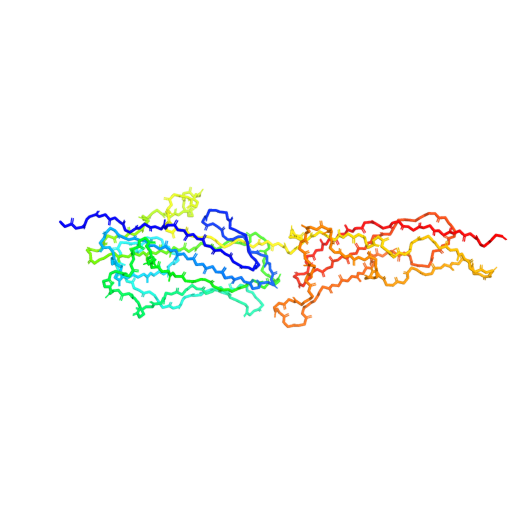ike, SigLec-like domain [PF20164] (394-504)
  IPR052828 Negative elongation factor A domain-containing protein [PTHR13328] (117-850)
  IPR059115 Rib domain [PF08428] (547-621)